Protein AF-A0A3D0Z0U1-F1 (afdb_monomer_lite)

Sequence (196 aa):
HVFATNGSVPDRIATLVGALRKDIEATVERGRALEAEDSAVAKLLGPDAGLTGHFFRALERRDRIRLDDMERFLPEDAVEARVREPGGDFKPITTGSVGQRSTAILSLLLSAGDEPLIIDQPEDDLDNRYIYDVVVNLLRQRKFSRQIIVALGVEERLGKISGAGSIDRPEIKDQVNVIMEGSAEAFRLRRERYGY

Structure (mmCIF, N/CA/C/O backbone):
data_AF-A0A3D0Z0U1-F1
#
_entry.id   AF-A0A3D0Z0U1-F1
#
loop_
_atom_site.group_PDB
_atom_site.id
_atom_site.type_symbol
_atom_site.label_atom_id
_atom_site.label_alt_id
_atom_site.label_comp_id
_atom_site.label_asym_id
_atom_site.label_entity_id
_atom_site.label_seq_id
_atom_site.pdbx_PDB_ins_code
_atom_site.Cartn_x
_atom_site.Cartn_y
_atom_site.Cartn_z
_atom_site.occupancy
_atom_site.B_iso_or_equiv
_atom_site.auth_seq_id
_atom_site.auth_comp_id
_atom_site.auth_asym_id
_atom_site.auth_atom_id
_atom_site.pdbx_PDB_model_num
ATOM 1 N N . HIS A 1 1 ? -6.979 7.015 -12.421 1.00 37.91 1 HIS A N 1
ATOM 2 C CA . HIS A 1 1 ? -6.168 7.073 -13.653 1.00 37.91 1 HIS A CA 1
ATOM 3 C C . HIS A 1 1 ? -5.339 8.349 -13.673 1.00 37.91 1 HIS A C 1
ATOM 5 O O . HIS A 1 1 ? -5.824 9.392 -14.088 1.00 37.91 1 HIS A O 1
ATOM 11 N N . VAL A 1 2 ? -4.116 8.285 -13.145 1.00 38.03 2 VAL A N 1
ATOM 12 C CA . VAL A 1 2 ? -3.151 9.389 -13.195 1.00 38.03 2 VAL A CA 1
ATOM 13 C C . VAL A 1 2 ? -2.273 9.129 -14.413 1.00 38.03 2 VAL A C 1
ATOM 15 O O . VAL A 1 2 ? -1.411 8.255 -14.382 1.00 38.03 2 VAL A O 1
ATOM 18 N N . PHE A 1 3 ? -2.546 9.819 -15.517 1.00 42.47 3 PHE A N 1
ATOM 19 C CA . PHE A 1 3 ? -1.660 9.794 -16.673 1.00 42.47 3 PHE A CA 1
ATOM 20 C C . PHE A 1 3 ? -0.382 10.544 -16.294 1.00 42.47 3 PHE A C 1
ATOM 22 O O . PHE A 1 3 ? -0.413 11.744 -16.025 1.00 42.47 3 PHE A O 1
ATOM 29 N N . ALA A 1 4 ? 0.738 9.825 -16.230 1.00 49.88 4 ALA A N 1
ATOM 30 C CA . ALA A 1 4 ? 2.048 10.454 -16.222 1.00 49.88 4 ALA A CA 1
ATOM 31 C C . ALA A 1 4 ? 2.189 11.295 -17.501 1.00 49.88 4 ALA A C 1
ATOM 33 O O . ALA A 1 4 ? 1.694 10.907 -18.559 1.00 49.88 4 ALA A O 1
ATOM 34 N N . THR A 1 5 ? 2.906 12.413 -17.427 1.00 51.41 5 THR A N 1
ATOM 35 C CA . THR A 1 5 ? 3.168 13.326 -18.556 1.00 51.41 5 THR A CA 1
ATOM 36 C C . THR A 1 5 ? 3.824 12.655 -19.774 1.00 51.41 5 THR A C 1
ATOM 38 O O . THR A 1 5 ? 3.852 13.243 -20.848 1.00 51.41 5 THR A O 1
ATOM 41 N N . ASN A 1 6 ? 4.290 11.408 -19.630 1.00 59.06 6 ASN A N 1
ATOM 42 C CA . ASN A 1 6 ? 5.002 10.621 -20.637 1.00 59.06 6 ASN A CA 1
ATOM 43 C C . ASN A 1 6 ? 4.184 9.412 -21.158 1.00 59.06 6 ASN A C 1
ATOM 45 O O . ASN A 1 6 ? 4.766 8.382 -21.492 1.00 59.06 6 ASN A O 1
ATOM 49 N N . GLY A 1 7 ? 2.848 9.488 -21.172 1.00 67.62 7 GLY A N 1
ATOM 50 C CA . GLY A 1 7 ? 1.966 8.403 -21.645 1.00 67.62 7 GLY A CA 1
ATOM 51 C C . GLY A 1 7 ? 1.717 7.297 -20.609 1.00 67.62 7 GLY A C 1
ATOM 52 O O . GLY A 1 7 ? 2.195 7.376 -19.472 1.00 67.62 7 GLY A O 1
ATOM 53 N N . SER A 1 8 ? 0.940 6.267 -20.965 1.00 78.94 8 SER A N 1
ATOM 54 C CA . SER A 1 8 ? 0.680 5.132 -20.065 1.00 78.94 8 SER A CA 1
ATOM 55 C C . SER A 1 8 ? 1.918 4.229 -19.917 1.00 78.94 8 SER A C 1
ATOM 57 O O . SER A 1 8 ? 2.844 4.288 -20.726 1.00 78.94 8 SER A O 1
ATOM 59 N N . VAL A 1 9 ? 1.982 3.405 -18.860 1.00 82.00 9 VAL A N 1
ATOM 60 C CA . VAL A 1 9 ? 3.077 2.422 -18.708 1.00 82.00 9 VAL A CA 1
ATOM 61 C C . VAL A 1 9 ? 3.143 1.479 -19.927 1.00 82.00 9 VAL A C 1
ATOM 63 O O . VAL A 1 9 ? 4.245 1.331 -20.460 1.00 82.00 9 VAL A O 1
ATOM 66 N N . PRO A 1 10 ? 2.021 0.916 -20.430 1.00 82.62 10 PRO A N 1
ATOM 67 C CA . PRO A 1 10 ? 2.020 0.136 -21.670 1.00 82.62 10 PRO A CA 1
ATOM 68 C C . PRO A 1 10 ? 2.606 0.881 -22.875 1.00 82.62 10 PRO A C 1
ATOM 70 O O . PRO A 1 10 ? 3.452 0.325 -23.572 1.00 82.62 10 PRO A O 1
ATOM 73 N N . ASP A 1 11 ? 2.242 2.151 -23.086 1.00 85.00 11 ASP A N 1
ATOM 74 C CA . ASP A 1 11 ? 2.750 2.936 -24.225 1.00 85.00 11 ASP A CA 1
ATOM 75 C C . ASP A 1 11 ? 4.271 3.112 -24.163 1.00 85.00 11 ASP A C 1
ATOM 77 O O . ASP A 1 11 ? 4.971 3.032 -25.177 1.00 85.00 11 ASP A O 1
ATOM 81 N N . ARG A 1 12 ? 4.807 3.326 -22.956 1.00 86.50 12 ARG A N 1
ATOM 82 C CA . ARG A 1 12 ? 6.254 3.456 -22.747 1.00 86.50 12 ARG A CA 1
ATOM 83 C C . ARG A 1 12 ? 6.986 2.144 -22.998 1.00 86.50 12 ARG A C 1
ATOM 85 O O . ARG A 1 12 ? 8.057 2.168 -23.598 1.00 86.50 12 ARG A O 1
ATOM 92 N N . ILE A 1 13 ? 6.414 1.016 -22.578 1.00 88.19 13 ILE A N 1
ATOM 93 C CA . ILE A 1 13 ? 6.980 -0.313 -22.843 1.00 88.19 13 ILE A CA 1
ATOM 94 C C . ILE A 1 13 ? 6.966 -0.591 -24.346 1.00 88.19 13 ILE A C 1
ATOM 96 O O . ILE A 1 13 ? 8.006 -0.940 -24.897 1.00 88.19 13 ILE A O 1
ATOM 100 N N . ALA A 1 14 ? 5.851 -0.334 -25.034 1.00 88.56 14 ALA A N 1
ATOM 101 C CA . ALA A 1 14 ? 5.759 -0.483 -26.485 1.00 88.56 14 ALA A CA 1
ATOM 102 C C . ALA A 1 14 ? 6.795 0.387 -27.221 1.00 88.56 14 ALA A C 1
ATOM 104 O O . ALA A 1 14 ? 7.478 -0.082 -28.133 1.00 88.56 14 ALA A O 1
ATOM 105 N N . THR A 1 15 ? 6.976 1.636 -26.780 1.00 91.69 15 THR A N 1
ATOM 106 C CA . THR A 1 15 ? 7.983 2.551 -27.339 1.00 91.69 15 THR A CA 1
ATOM 107 C C . THR A 1 15 ? 9.406 2.028 -27.123 1.00 91.69 15 THR A C 1
ATOM 109 O O . THR A 1 15 ? 10.211 2.027 -28.057 1.00 91.69 15 THR A O 1
ATOM 112 N N . LEU A 1 16 ? 9.717 1.541 -25.917 1.00 92.31 16 LEU A N 1
ATOM 113 C CA . LEU A 1 16 ? 11.024 0.971 -25.587 1.00 92.31 16 LEU A CA 1
ATOM 114 C C . LEU A 1 16 ? 11.319 -0.291 -26.402 1.00 92.31 16 LEU A C 1
ATOM 116 O O . LEU A 1 16 ? 12.415 -0.429 -26.943 1.00 92.31 16 LEU A O 1
ATOM 120 N N . VAL A 1 17 ? 10.344 -1.191 -26.528 1.00 93.19 17 VAL A N 1
ATOM 121 C CA . VAL A 1 17 ? 10.486 -2.420 -27.318 1.00 93.19 17 VAL A CA 1
ATOM 122 C C . VAL A 1 17 ? 10.670 -2.097 -28.801 1.00 93.19 17 VAL A C 1
ATOM 124 O O . VAL A 1 17 ? 11.536 -2.681 -29.452 1.00 93.19 17 VAL A O 1
ATOM 127 N N . GLY A 1 18 ? 9.946 -1.104 -29.326 1.00 93.50 18 GLY A N 1
ATOM 128 C CA . GLY A 1 18 ? 10.142 -0.608 -30.689 1.00 93.50 18 GLY A CA 1
ATOM 129 C C . GLY A 1 18 ? 11.539 -0.021 -30.926 1.00 93.50 18 GLY A C 1
ATOM 130 O O . GLY A 1 18 ? 12.140 -0.268 -31.971 1.00 93.50 18 GLY A O 1
ATOM 131 N N . ALA A 1 19 ? 12.089 0.720 -29.959 1.00 94.88 19 ALA A N 1
ATOM 132 C CA . ALA A 1 19 ? 13.463 1.219 -30.028 1.00 94.88 19 ALA A CA 1
ATOM 133 C C . ALA A 1 19 ? 14.491 0.075 -29.978 1.00 94.88 19 ALA A C 1
ATOM 135 O O . ALA A 1 19 ? 15.434 0.062 -30.766 1.00 94.88 19 ALA A O 1
ATOM 136 N N . LEU A 1 20 ? 14.275 -0.919 -29.111 1.00 94.56 20 LEU A N 1
ATOM 137 C CA . LEU A 1 20 ? 15.145 -2.089 -28.999 1.00 94.56 20 LEU A CA 1
ATOM 138 C C . LEU A 1 20 ? 15.151 -2.922 -30.288 1.00 94.56 20 LEU A C 1
ATOM 140 O O . LEU A 1 20 ? 16.209 -3.367 -30.726 1.00 94.56 20 LEU A O 1
ATOM 144 N N . ARG A 1 21 ? 13.989 -3.086 -30.931 1.00 94.56 21 ARG A N 1
ATOM 145 C CA . ARG A 1 21 ? 13.860 -3.753 -32.233 1.00 94.56 21 ARG A CA 1
ATOM 146 C C . ARG A 1 21 ? 14.698 -3.056 -33.309 1.00 94.56 21 ARG A C 1
ATOM 148 O O . ARG A 1 21 ? 15.478 -3.728 -33.979 1.00 94.56 21 ARG A O 1
ATOM 155 N N . LYS A 1 22 ? 14.603 -1.724 -33.411 1.00 95.12 22 LYS A N 1
ATOM 156 C CA . LYS A 1 22 ? 15.415 -0.926 -34.349 1.00 95.12 22 LYS A CA 1
ATOM 157 C C . LYS A 1 22 ? 16.910 -1.104 -34.112 1.00 95.12 22 LYS A C 1
ATOM 159 O O . LYS A 1 22 ? 17.666 -1.243 -35.067 1.00 95.12 22 LYS A O 1
ATOM 164 N N . ASP A 1 23 ? 17.332 -1.127 -32.852 1.00 95.38 23 ASP A N 1
ATOM 165 C CA . ASP A 1 23 ? 18.743 -1.288 -32.508 1.00 95.38 23 ASP A CA 1
ATOM 166 C C . ASP A 1 23 ? 19.265 -2.688 -32.846 1.00 95.38 23 ASP A C 1
ATOM 168 O O . ASP A 1 23 ? 20.379 -2.824 -33.351 1.00 95.38 23 ASP A O 1
ATOM 172 N N . ILE A 1 24 ? 18.462 -3.733 -32.639 1.00 93.69 24 ILE A N 1
ATOM 173 C CA . ILE A 1 24 ? 18.814 -5.101 -33.047 1.00 93.69 24 ILE A CA 1
ATOM 174 C C . ILE A 1 24 ? 18.946 -5.182 -34.569 1.00 93.69 24 ILE A C 1
ATOM 176 O O . ILE A 1 24 ? 19.937 -5.713 -35.067 1.00 93.69 24 ILE A O 1
ATOM 180 N N . GLU A 1 25 ? 17.980 -4.632 -35.307 1.00 93.00 25 GLU A N 1
ATOM 181 C CA . GLU A 1 25 ? 17.993 -4.611 -36.774 1.00 93.00 25 GLU A CA 1
ATOM 182 C C . GLU A 1 25 ? 19.221 -3.859 -37.308 1.00 93.00 25 GLU A C 1
ATOM 184 O O . GLU A 1 25 ? 19.994 -4.422 -38.082 1.00 93.00 25 GLU A O 1
ATOM 189 N N . ALA A 1 26 ? 19.488 -2.652 -36.803 1.00 93.81 26 ALA A N 1
ATOM 190 C CA . ALA A 1 26 ? 20.654 -1.860 -37.191 1.00 93.81 26 ALA A CA 1
ATOM 191 C C . ALA A 1 26 ? 21.993 -2.526 -36.814 1.00 93.81 26 ALA A C 1
ATOM 193 O O . ALA A 1 26 ? 22.971 -2.411 -37.555 1.00 93.81 26 ALA A O 1
ATOM 194 N N . THR A 1 27 ? 22.055 -3.244 -35.686 1.00 94.06 27 THR A N 1
ATOM 195 C CA . THR A 1 27 ? 23.246 -4.020 -35.288 1.00 94.06 27 THR A CA 1
ATOM 196 C C . THR A 1 27 ? 23.518 -5.149 -36.285 1.00 94.06 27 THR A C 1
ATOM 198 O O . THR A 1 27 ? 24.660 -5.346 -36.703 1.00 94.06 27 THR A O 1
ATOM 201 N N . VAL A 1 28 ? 22.470 -5.864 -36.710 1.00 90.06 28 VAL A N 1
ATOM 202 C CA . VAL A 1 28 ? 22.571 -6.945 -37.702 1.00 90.06 28 VAL A CA 1
ATOM 203 C C . VAL A 1 28 ? 22.995 -6.398 -39.064 1.00 90.06 28 VAL A C 1
ATOM 205 O O . VAL A 1 28 ? 23.908 -6.949 -39.674 1.00 90.06 28 VAL A O 1
ATOM 208 N N . GLU A 1 29 ? 22.389 -5.300 -39.518 1.00 91.25 29 GLU A N 1
ATOM 209 C CA . GLU A 1 29 ? 22.729 -4.662 -40.797 1.00 91.25 29 GLU A CA 1
ATOM 210 C C . GLU A 1 29 ? 24.181 -4.170 -40.844 1.00 91.25 29 GLU A C 1
ATOM 212 O O . GLU A 1 29 ? 24.853 -4.300 -41.867 1.00 91.25 29 GLU A O 1
ATOM 217 N N . ARG A 1 30 ? 24.690 -3.625 -39.733 1.00 91.38 30 ARG A N 1
ATOM 218 C CA . ARG A 1 30 ? 26.073 -3.131 -39.632 1.00 91.38 30 ARG A CA 1
ATOM 219 C C . ARG A 1 30 ? 27.103 -4.238 -39.393 1.00 91.38 30 ARG A C 1
ATOM 221 O O . ARG A 1 30 ? 28.291 -3.997 -39.602 1.00 91.38 30 ARG A O 1
ATOM 228 N N . GLY A 1 31 ? 26.681 -5.409 -38.913 1.00 89.81 31 GLY A N 1
ATOM 229 C CA . GLY A 1 31 ? 27.563 -6.530 -38.568 1.00 89.81 31 GLY A CA 1
ATOM 230 C C . GLY A 1 31 ? 28.481 -6.281 -37.361 1.00 89.81 31 GLY A C 1
ATOM 231 O O . GLY A 1 31 ? 29.470 -6.992 -37.197 1.00 89.81 31 GLY A O 1
ATOM 232 N N . ARG A 1 32 ? 28.191 -5.263 -36.539 1.00 90.50 32 ARG A N 1
ATOM 233 C CA . ARG A 1 32 ? 28.937 -4.903 -35.319 1.00 90.50 32 ARG A CA 1
ATOM 234 C C . ARG A 1 32 ? 28.042 -4.154 -34.333 1.00 90.50 32 ARG A C 1
ATOM 236 O O . ARG A 1 32 ? 27.075 -3.522 -34.759 1.00 90.50 32 ARG A O 1
ATOM 243 N N . ALA A 1 33 ? 28.409 -4.163 -33.052 1.00 91.50 33 ALA A N 1
ATOM 244 C CA . ALA A 1 33 ? 27.749 -3.387 -32.006 1.00 91.50 33 ALA A CA 1
ATOM 245 C C . ALA A 1 33 ? 27.555 -1.908 -32.386 1.00 91.50 33 ALA A C 1
ATOM 247 O O . ALA A 1 33 ? 28.421 -1.277 -33.002 1.00 91.50 33 ALA A O 1
ATOM 248 N N . LEU A 1 34 ? 26.403 -1.364 -31.986 1.00 92.44 34 LEU A N 1
ATOM 249 C CA . LEU A 1 34 ? 26.086 0.054 -32.118 1.00 92.44 34 LEU A CA 1
ATOM 250 C C . LEU A 1 34 ? 26.860 0.898 -31.105 1.00 92.44 34 LEU A C 1
ATOM 252 O O . LEU A 1 34 ? 27.095 0.479 -29.974 1.00 92.44 34 LEU A O 1
ATOM 256 N N . GLU A 1 35 ? 27.172 2.126 -31.505 1.00 91.00 35 GLU A N 1
ATOM 257 C CA . GLU A 1 35 ? 27.589 3.172 -30.577 1.00 91.00 35 GLU A CA 1
ATOM 258 C C . GLU A 1 35 ? 26.351 3.836 -29.955 1.00 91.00 35 GLU A C 1
ATOM 260 O O . GLU A 1 35 ? 25.264 3.849 -30.544 1.00 91.00 35 GLU A O 1
ATOM 265 N N . ALA A 1 36 ? 26.510 4.429 -28.770 1.00 89.38 36 ALA A N 1
ATOM 266 C CA . ALA A 1 36 ? 25.402 5.068 -28.054 1.00 89.38 36 ALA A CA 1
ATOM 267 C C . ALA A 1 36 ? 24.718 6.182 -28.873 1.00 89.38 36 ALA A C 1
ATOM 269 O O . ALA A 1 36 ? 23.512 6.379 -28.772 1.00 89.38 36 ALA A O 1
ATOM 270 N N . GLU A 1 37 ? 25.470 6.876 -29.726 1.00 90.25 37 GLU A N 1
ATOM 271 C CA . GLU A 1 37 ? 24.982 7.957 -30.597 1.00 90.25 37 GLU A CA 1
ATOM 272 C C . GLU A 1 37 ? 24.029 7.458 -31.695 1.00 90.25 37 GLU A C 1
ATOM 274 O O . GLU A 1 37 ? 23.149 8.187 -32.163 1.00 90.25 37 GLU A O 1
ATOM 279 N N . ASP A 1 38 ? 24.186 6.203 -32.107 1.00 91.62 38 ASP A N 1
ATOM 280 C CA . ASP A 1 38 ? 23.375 5.581 -33.149 1.00 91.62 38 ASP A CA 1
ATOM 281 C C . ASP A 1 38 ? 22.136 4.879 -32.586 1.00 91.62 38 ASP A C 1
ATOM 283 O O . ASP A 1 38 ? 21.140 4.738 -33.295 1.00 91.62 38 ASP A O 1
ATOM 287 N N . SER A 1 39 ? 22.169 4.498 -31.308 1.00 94.69 39 SER A N 1
ATOM 288 C CA . SER A 1 39 ? 21.121 3.722 -30.646 1.00 94.69 39 SER A CA 1
ATOM 289 C C . SER A 1 39 ? 19.826 4.514 -30.438 1.00 94.69 39 SER A C 1
ATOM 291 O O . SER A 1 39 ? 19.788 5.572 -29.803 1.00 94.69 39 SER A O 1
ATOM 293 N N . ALA A 1 40 ? 18.723 3.961 -30.939 1.00 95.31 40 ALA A N 1
ATOM 294 C CA . ALA A 1 40 ? 17.372 4.418 -30.662 1.00 95.31 40 ALA A CA 1
ATOM 295 C C . ALA A 1 40 ? 17.022 4.269 -29.174 1.00 95.31 40 ALA A C 1
ATOM 297 O O . ALA A 1 40 ? 16.355 5.147 -28.626 1.00 95.31 40 ALA A O 1
ATOM 298 N N . VAL A 1 41 ? 17.491 3.208 -28.502 1.00 94.38 41 VAL A N 1
ATOM 299 C CA . VAL A 1 41 ? 17.284 3.019 -27.055 1.00 94.38 41 VAL A CA 1
ATOM 300 C C . VAL A 1 41 ? 18.021 4.089 -26.247 1.00 94.38 41 VAL A C 1
ATOM 302 O O . VAL A 1 41 ? 17.428 4.683 -25.348 1.00 94.38 41 VAL A O 1
ATOM 305 N N . ALA A 1 42 ? 19.275 4.398 -26.585 1.00 93.62 42 ALA A N 1
ATOM 306 C CA . ALA A 1 42 ? 20.045 5.446 -25.913 1.00 93.62 42 ALA A CA 1
ATOM 307 C C . ALA A 1 42 ? 19.413 6.836 -26.102 1.00 93.62 42 ALA A C 1
ATOM 309 O O . ALA A 1 42 ? 19.301 7.600 -25.145 1.00 93.62 42 ALA A O 1
ATOM 310 N N . LYS A 1 43 ? 18.917 7.143 -27.308 1.00 94.00 43 LYS A N 1
ATOM 311 C CA . LYS A 1 43 ? 18.173 8.387 -27.582 1.00 94.00 43 LYS A CA 1
ATOM 312 C C . LYS A 1 43 ? 16.869 8.477 -26.795 1.00 94.00 43 LYS A C 1
ATOM 314 O O . LYS A 1 43 ? 16.503 9.564 -26.360 1.00 94.00 43 LYS A O 1
ATOM 319 N N . LEU A 1 44 ? 16.172 7.353 -26.625 1.00 93.00 44 LEU A N 1
ATOM 320 C CA . LEU A 1 44 ? 14.909 7.293 -25.893 1.00 93.00 44 LEU A CA 1
ATOM 321 C C . LEU A 1 44 ? 15.101 7.473 -24.381 1.00 93.00 44 LEU A C 1
ATOM 323 O O . LEU A 1 44 ? 14.323 8.187 -23.754 1.00 93.00 44 LEU A O 1
ATOM 327 N N . LEU A 1 45 ? 16.100 6.809 -23.793 1.00 90.12 45 LEU A N 1
ATOM 328 C CA . LEU A 1 45 ? 16.329 6.816 -22.343 1.00 90.12 45 LEU A CA 1
ATOM 329 C C . LEU A 1 45 ? 17.172 8.010 -21.866 1.00 90.12 45 LEU A C 1
ATOM 331 O O . LEU A 1 45 ? 17.129 8.354 -20.687 1.00 90.12 45 LEU A O 1
ATOM 335 N N . GLY A 1 46 ? 17.909 8.652 -22.773 1.00 89.62 46 GLY A N 1
ATOM 336 C CA . GLY A 1 46 ? 18.787 9.774 -22.463 1.00 89.62 46 GLY A CA 1
ATOM 337 C C . GLY A 1 46 ? 20.159 9.352 -21.913 1.00 89.62 46 GLY A C 1
ATOM 338 O O . GLY A 1 46 ? 20.430 8.166 -21.709 1.00 89.62 46 GLY A O 1
ATOM 339 N N . PRO A 1 47 ? 21.057 10.326 -21.678 1.00 81.00 47 PRO A N 1
ATOM 340 C CA . PRO A 1 47 ? 22.454 10.067 -21.316 1.00 81.00 47 PRO A CA 1
ATOM 341 C C . PRO A 1 47 ? 22.626 9.406 -19.938 1.00 81.00 47 PRO A C 1
ATOM 343 O O . PRO A 1 47 ? 23.575 8.652 -19.738 1.00 81.00 47 PRO A O 1
ATOM 346 N N . ASP A 1 48 ? 21.685 9.618 -19.016 1.00 84.75 48 ASP A N 1
ATOM 347 C CA . ASP A 1 48 ? 21.748 9.098 -17.641 1.00 84.75 48 ASP A CA 1
ATOM 348 C C . ASP A 1 48 ? 21.195 7.669 -17.499 1.00 84.75 48 ASP A C 1
ATOM 350 O O . ASP A 1 48 ? 21.095 7.132 -16.397 1.00 84.75 48 ASP A O 1
ATOM 354 N N . ALA A 1 49 ? 20.852 7.016 -18.613 1.00 83.88 49 ALA A N 1
ATOM 355 C CA . ALA A 1 49 ? 20.258 5.681 -18.630 1.00 83.88 49 ALA A CA 1
ATOM 356 C C . ALA A 1 49 ? 21.187 4.561 -18.121 1.00 83.88 49 ALA A C 1
ATOM 358 O O . ALA A 1 49 ? 20.749 3.422 -17.959 1.00 83.88 49 ALA A O 1
ATOM 359 N N . GLY A 1 50 ? 22.478 4.849 -17.919 1.00 88.56 50 GLY A N 1
ATOM 360 C CA . GLY A 1 50 ? 23.455 3.870 -17.439 1.00 88.56 50 GLY A CA 1
ATOM 361 C C . GLY A 1 50 ? 23.732 2.729 -18.425 1.00 88.56 50 GLY A C 1
ATOM 362 O O . GLY A 1 50 ? 24.221 1.672 -18.024 1.00 88.56 50 GLY A O 1
ATOM 363 N N . LEU A 1 51 ? 23.418 2.913 -19.714 1.00 91.06 51 LEU A N 1
ATOM 364 C CA . LEU A 1 51 ? 23.720 1.927 -20.750 1.00 91.06 51 LEU A CA 1
ATOM 365 C C . LEU A 1 51 ? 25.237 1.792 -20.905 1.00 91.06 51 LEU A C 1
ATOM 367 O O . LEU A 1 51 ? 25.953 2.766 -21.120 1.00 91.06 51 LEU A O 1
ATOM 371 N N . THR A 1 52 ? 25.730 0.560 -20.811 1.00 91.94 52 THR A N 1
ATOM 372 C CA . THR A 1 52 ? 27.160 0.257 -20.940 1.00 91.94 52 THR A CA 1
ATOM 373 C C . THR A 1 52 ? 27.459 -0.394 -22.285 1.00 91.94 52 THR A C 1
ATOM 375 O O . THR A 1 52 ? 26.570 -0.925 -22.948 1.00 91.94 52 THR A O 1
ATOM 378 N N . GLY A 1 53 ? 28.740 -0.487 -22.654 1.00 89.94 53 GLY A N 1
ATOM 379 C CA . GLY A 1 53 ? 29.166 -1.260 -23.828 1.00 89.94 53 GLY A CA 1
ATOM 380 C C . GLY A 1 53 ? 28.684 -2.721 -23.831 1.00 89.94 53 GLY A C 1
ATOM 381 O O . GLY A 1 53 ? 28.579 -3.336 -24.889 1.00 89.94 53 GLY A O 1
ATOM 382 N N . HIS A 1 54 ? 28.361 -3.296 -22.664 1.00 91.44 54 HIS A N 1
ATOM 383 C CA . HIS A 1 54 ? 27.788 -4.642 -22.583 1.00 91.44 54 HIS A CA 1
ATOM 384 C C . HIS A 1 54 ? 26.373 -4.719 -23.150 1.00 91.44 54 HIS A C 1
ATOM 386 O O . HIS A 1 54 ? 26.038 -5.742 -23.741 1.00 91.44 54 HIS A O 1
ATOM 392 N N . PHE A 1 55 ? 25.576 -3.658 -23.006 1.00 93.19 55 PHE A N 1
ATOM 393 C CA . PHE A 1 55 ? 24.249 -3.578 -23.609 1.00 93.19 55 PHE A CA 1
ATOM 394 C C . PHE A 1 55 ? 24.358 -3.648 -25.135 1.00 93.19 55 PHE A C 1
ATOM 396 O O . PHE A 1 55 ? 23.779 -4.541 -25.744 1.00 93.19 55 PHE A O 1
ATOM 403 N N . PHE A 1 56 ? 25.190 -2.796 -25.744 1.00 92.94 56 PHE A N 1
ATOM 404 C CA . PHE A 1 56 ? 25.342 -2.755 -27.202 1.00 92.94 56 PHE A CA 1
ATOM 405 C C . PHE A 1 56 ? 25.913 -4.054 -27.782 1.00 92.94 56 PHE A C 1
ATOM 407 O O . PHE A 1 56 ? 25.435 -4.535 -28.804 1.00 92.94 56 PHE A O 1
ATOM 414 N N . ARG A 1 57 ? 26.868 -4.692 -27.090 1.00 92.00 57 ARG A N 1
ATOM 415 C CA . ARG A 1 57 ? 27.364 -6.028 -27.471 1.00 92.00 57 ARG A CA 1
ATOM 416 C C . ARG A 1 57 ? 26.315 -7.128 -27.315 1.00 92.00 57 ARG A C 1
ATOM 418 O O . ARG A 1 57 ? 26.373 -8.131 -28.018 1.00 92.00 57 ARG A O 1
ATOM 425 N N . ALA A 1 58 ? 25.373 -6.989 -26.384 1.00 91.00 58 ALA A N 1
ATOM 426 C CA . ALA A 1 58 ? 24.311 -7.976 -26.211 1.00 91.00 58 ALA A CA 1
ATOM 427 C C . ALA A 1 58 ? 23.323 -7.972 -27.388 1.00 91.00 58 ALA A C 1
ATOM 429 O O . ALA A 1 58 ? 22.769 -9.027 -27.692 1.00 91.00 58 ALA A O 1
ATOM 430 N N . LEU A 1 59 ? 23.161 -6.838 -28.083 1.00 91.75 59 LEU A N 1
ATOM 431 C CA . LEU A 1 59 ? 22.300 -6.713 -29.267 1.00 91.75 59 LEU A CA 1
ATOM 432 C C . LEU A 1 59 ? 22.744 -7.607 -30.431 1.00 91.75 59 LEU A C 1
ATOM 434 O O . LEU A 1 59 ? 21.904 -8.075 -31.195 1.00 91.75 59 LEU A O 1
ATOM 438 N N . GLU A 1 60 ? 24.042 -7.915 -30.527 1.00 89.25 60 GLU A N 1
ATOM 439 C CA . GLU A 1 60 ? 24.582 -8.849 -31.527 1.00 89.25 60 GLU A CA 1
ATOM 440 C C . GLU A 1 60 ? 24.019 -10.273 -31.355 1.00 89.25 60 GLU A C 1
ATOM 442 O O . GLU A 1 60 ? 23.963 -11.051 -32.305 1.00 89.25 60 GLU A O 1
ATOM 447 N N . ARG A 1 61 ? 23.563 -10.623 -30.144 1.00 88.62 61 ARG A N 1
ATOM 448 C CA . ARG A 1 61 ? 23.005 -11.938 -29.796 1.00 88.62 61 ARG A CA 1
ATOM 449 C C . ARG A 1 61 ? 21.479 -11.901 -29.790 1.00 88.62 61 ARG A C 1
ATOM 451 O O . ARG A 1 61 ? 20.842 -12.163 -28.767 1.00 88.62 61 ARG A O 1
ATOM 458 N N . ARG A 1 62 ? 20.894 -11.551 -30.940 1.00 81.56 62 ARG A N 1
ATOM 459 C CA . ARG A 1 62 ?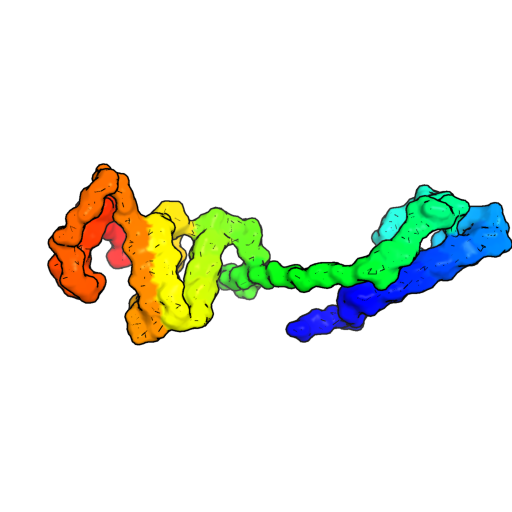 19.438 -11.440 -31.166 1.00 81.56 62 ARG A CA 1
ATOM 460 C C . ARG A 1 62 ? 18.646 -12.627 -30.618 1.00 81.56 62 ARG A C 1
ATOM 462 O O . ARG A 1 62 ? 17.569 -12.440 -30.069 1.00 81.56 62 ARG A O 1
ATOM 469 N N . ASP A 1 63 ? 19.153 -13.840 -30.801 1.00 83.94 63 ASP A N 1
ATOM 470 C CA . ASP A 1 63 ? 18.524 -15.097 -30.382 1.00 83.94 63 ASP A CA 1
ATOM 471 C C . ASP A 1 63 ? 18.258 -15.160 -28.870 1.00 83.94 63 ASP A C 1
ATOM 473 O O . ASP A 1 63 ? 17.329 -15.830 -28.419 1.00 83.94 63 ASP A O 1
ATOM 477 N N . ARG A 1 64 ? 19.038 -14.416 -28.083 1.00 86.00 64 ARG A N 1
ATOM 478 C CA . ARG A 1 64 ? 18.885 -14.320 -26.629 1.00 86.00 64 ARG A CA 1
ATOM 479 C C . ARG A 1 64 ? 17.899 -13.236 -26.200 1.00 86.00 64 ARG A C 1
ATOM 481 O O . ARG A 1 64 ? 17.557 -13.182 -25.020 1.00 86.00 64 ARG A O 1
ATOM 488 N N . ILE A 1 65 ? 17.453 -12.381 -27.121 1.00 88.25 65 ILE A N 1
ATOM 489 C CA . ILE A 1 65 ? 16.542 -11.275 -26.836 1.00 88.25 65 ILE A CA 1
ATOM 490 C C . ILE A 1 65 ? 15.120 -11.702 -27.188 1.00 88.25 65 ILE A C 1
ATOM 492 O O . ILE A 1 65 ? 14.744 -11.853 -28.349 1.00 88.25 65 ILE A O 1
ATOM 496 N N . ARG A 1 66 ? 14.305 -11.885 -26.153 1.00 89.88 66 ARG A N 1
ATOM 497 C CA . ARG A 1 66 ? 12.917 -12.336 -26.263 1.00 89.88 66 ARG A CA 1
ATOM 498 C C . ARG A 1 66 ? 11.975 -11.150 -26.480 1.00 89.88 66 ARG A C 1
ATOM 500 O O . ARG A 1 66 ? 11.194 -10.813 -25.597 1.00 89.88 66 ARG A O 1
ATOM 507 N N . LEU A 1 67 ? 12.061 -10.510 -27.649 1.00 87.44 67 LEU A N 1
ATOM 508 C CA . LEU A 1 67 ? 11.212 -9.356 -27.987 1.00 87.44 67 LEU A CA 1
ATOM 509 C C . LEU A 1 67 ? 9.720 -9.686 -27.880 1.00 87.44 67 LEU A C 1
ATOM 511 O O . LEU A 1 67 ? 8.974 -8.908 -27.300 1.00 87.44 67 LEU A O 1
ATOM 515 N N . ASP A 1 68 ? 9.308 -10.861 -28.355 1.00 88.06 68 ASP A N 1
ATOM 516 C CA . ASP A 1 68 ? 7.902 -11.281 -28.326 1.00 88.06 68 ASP A CA 1
ATOM 517 C C . ASP A 1 68 ? 7.337 -11.346 -26.897 1.00 88.06 68 ASP A C 1
ATOM 519 O O . ASP A 1 68 ? 6.171 -11.022 -26.674 1.00 88.06 68 ASP A O 1
ATOM 523 N N . ASP A 1 69 ? 8.159 -11.736 -25.915 1.00 89.75 69 ASP A N 1
ATOM 524 C CA . ASP A 1 69 ? 7.753 -11.767 -24.506 1.00 89.75 69 ASP A CA 1
ATOM 525 C C . ASP A 1 69 ? 7.588 -10.336 -23.967 1.00 89.75 69 ASP A C 1
ATOM 527 O O . ASP A 1 69 ? 6.659 -10.059 -23.213 1.00 89.75 69 ASP A O 1
ATOM 531 N N . MET A 1 70 ? 8.458 -9.413 -24.391 1.00 87.69 70 MET A N 1
ATOM 532 C CA . MET A 1 70 ? 8.401 -8.002 -24.000 1.00 87.69 70 MET A CA 1
ATOM 533 C C . MET A 1 70 ? 7.210 -7.271 -24.638 1.00 87.69 70 MET A C 1
ATOM 535 O O . MET A 1 70 ? 6.603 -6.429 -23.986 1.00 87.69 70 MET A O 1
ATOM 539 N N . GLU A 1 71 ? 6.840 -7.597 -25.881 1.00 85.62 71 GLU A N 1
ATOM 540 C CA . GLU A 1 71 ? 5.659 -7.030 -26.560 1.00 85.62 71 GLU A CA 1
ATOM 541 C C . GLU A 1 71 ? 4.342 -7.497 -25.938 1.00 85.62 71 GLU A C 1
ATOM 543 O O . GLU A 1 71 ? 3.346 -6.777 -25.962 1.00 85.62 71 GLU A O 1
ATOM 548 N N . ARG A 1 72 ? 4.335 -8.706 -25.373 1.00 86.06 72 ARG A N 1
ATOM 549 C CA . ARG A 1 72 ? 3.177 -9.278 -24.676 1.00 86.06 72 ARG A CA 1
ATOM 550 C C . ARG A 1 72 ? 3.131 -8.908 -23.198 1.00 86.06 72 ARG A C 1
ATOM 552 O O . ARG A 1 72 ? 2.157 -9.243 -22.526 1.00 86.06 72 ARG A O 1
ATOM 559 N N . PHE A 1 73 ? 4.170 -8.255 -22.682 1.00 85.38 73 PHE A N 1
ATOM 560 C CA . PHE A 1 73 ? 4.236 -7.884 -21.282 1.00 85.38 73 PHE A CA 1
ATOM 561 C C . PHE A 1 73 ? 3.269 -6.733 -20.994 1.00 85.38 73 PHE A C 1
ATOM 563 O O . PHE A 1 73 ? 3.485 -5.589 -21.396 1.00 85.38 73 PHE A O 1
ATOM 570 N N . LEU A 1 74 ? 2.210 -7.049 -20.255 1.00 80.94 74 LEU A N 1
ATOM 571 C CA . LEU A 1 74 ? 1.288 -6.075 -19.693 1.00 80.94 74 LEU A CA 1
ATOM 572 C C . LEU A 1 74 ? 1.531 -6.030 -18.178 1.00 80.94 74 LEU A C 1
ATOM 574 O O . LEU A 1 74 ? 1.246 -7.021 -17.505 1.00 80.94 74 LEU A O 1
ATOM 578 N N . PRO A 1 75 ? 2.096 -4.941 -17.632 1.00 80.06 75 PRO A N 1
ATOM 579 C CA . PRO A 1 75 ? 2.306 -4.845 -16.197 1.00 80.06 75 PRO A CA 1
ATOM 580 C C . PRO A 1 75 ? 0.962 -4.789 -15.472 1.00 80.06 75 PRO A C 1
ATOM 582 O O . PRO A 1 75 ? 0.020 -4.152 -15.946 1.00 80.06 75 PRO A O 1
ATOM 585 N N . GLU A 1 76 ? 0.897 -5.433 -14.312 1.00 77.44 76 GLU A N 1
ATOM 586 C CA . GLU A 1 76 ? -0.257 -5.325 -13.426 1.00 77.44 76 GLU A CA 1
ATOM 587 C C . GLU A 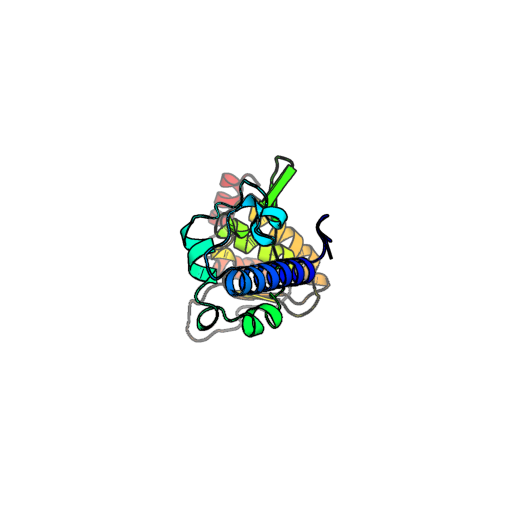1 76 ? -0.356 -3.914 -12.836 1.00 77.44 76 GLU A C 1
ATOM 589 O O . GLU A 1 76 ? 0.651 -3.224 -12.631 1.00 77.44 76 GLU A O 1
ATOM 594 N N . ASP A 1 77 ? -1.584 -3.488 -12.544 1.00 77.00 77 ASP A N 1
ATOM 595 C CA . ASP A 1 77 ? -1.813 -2.249 -11.817 1.00 77.00 77 ASP A CA 1
ATOM 596 C C . ASP A 1 77 ? -1.203 -2.349 -10.414 1.00 77.00 77 ASP A C 1
ATOM 598 O O . ASP A 1 77 ? -1.500 -3.260 -9.640 1.00 77.00 77 ASP A O 1
ATOM 602 N N . ALA A 1 78 ? -0.374 -1.370 -10.059 1.00 76.75 78 ALA A N 1
ATOM 603 C CA . ALA A 1 78 ? 0.165 -1.240 -8.714 1.00 76.75 78 ALA A CA 1
ATOM 604 C C . ALA A 1 78 ? -0.663 -0.222 -7.921 1.00 76.75 78 ALA A C 1
ATOM 606 O O . ALA A 1 78 ? -0.729 0.958 -8.275 1.00 76.75 78 ALA A O 1
ATOM 607 N N . VAL A 1 79 ? -1.275 -0.665 -6.821 1.00 75.50 79 VAL A N 1
ATOM 608 C CA . VAL A 1 79 ? -1.955 0.230 -5.877 1.00 75.50 79 VAL A CA 1
ATOM 609 C C . VAL A 1 79 ? -0.954 0.694 -4.825 1.00 75.50 79 VAL A C 1
ATOM 611 O O . VAL A 1 79 ? -0.458 -0.101 -4.030 1.00 75.50 79 VAL A O 1
ATOM 614 N N . GLU A 1 80 ? -0.682 1.997 -4.790 1.00 80.12 80 GLU A N 1
ATOM 615 C CA . GLU A 1 80 ? 0.143 2.611 -3.751 1.00 80.12 80 GLU A CA 1
ATOM 616 C C . GLU A 1 80 ? -0.737 3.411 -2.783 1.00 80.12 80 GLU A C 1
ATOM 618 O O . GLU A 1 80 ? -1.278 4.464 -3.126 1.00 80.12 80 GLU A O 1
ATOM 623 N N . ALA A 1 81 ? -0.871 2.922 -1.550 1.00 78.56 81 ALA A N 1
ATOM 624 C CA . ALA A 1 81 ? -1.543 3.653 -0.483 1.00 78.56 81 ALA A CA 1
ATOM 625 C C . ALA A 1 81 ? -0.555 4.580 0.240 1.00 78.56 81 ALA A C 1
ATOM 627 O O . ALA A 1 81 ? 0.538 4.163 0.636 1.00 78.56 81 ALA A O 1
ATOM 628 N N . ARG A 1 82 ? -0.958 5.838 0.449 1.00 81.50 82 ARG A N 1
ATOM 629 C CA . ARG A 1 82 ? -0.162 6.851 1.152 1.00 81.50 82 ARG A CA 1
ATOM 630 C C . ARG A 1 82 ? -0.940 7.458 2.311 1.00 81.50 82 ARG A C 1
ATOM 632 O O . ARG A 1 82 ? -2.141 7.689 2.201 1.00 81.50 82 ARG A O 1
ATOM 639 N N . VAL A 1 83 ? -0.238 7.749 3.400 1.00 76.44 83 VAL A N 1
ATOM 640 C CA . VAL A 1 83 ? -0.788 8.397 4.596 1.00 76.44 83 VAL A CA 1
ATOM 641 C C . VAL A 1 83 ? -0.234 9.814 4.685 1.00 76.44 83 VAL A C 1
ATOM 643 O O . VAL A 1 83 ? 0.947 10.038 4.415 1.00 76.44 83 VAL A O 1
ATOM 646 N N . ARG A 1 84 ? -1.095 10.773 5.039 1.00 77.50 84 ARG A N 1
ATOM 647 C CA . ARG A 1 84 ? -0.707 12.170 5.244 1.00 77.50 84 ARG A CA 1
ATOM 648 C C . ARG A 1 84 ? -0.105 12.341 6.636 1.00 77.50 84 ARG A C 1
ATOM 650 O O . ARG A 1 84 ? -0.778 12.083 7.631 1.00 77.50 84 ARG A O 1
ATOM 657 N N . GLU A 1 85 ? 1.141 12.786 6.704 1.00 74.69 85 GLU A N 1
ATOM 658 C CA . GLU A 1 85 ? 1.805 13.129 7.960 1.00 74.69 85 GLU A CA 1
ATOM 659 C C . GLU A 1 85 ? 1.360 14.513 8.473 1.00 74.69 85 GLU A C 1
ATOM 661 O O . GLU A 1 85 ? 0.865 15.335 7.695 1.00 74.69 85 GLU A O 1
ATOM 666 N N . PRO A 1 86 ? 1.569 14.827 9.769 1.00 68.12 86 PRO A N 1
ATOM 667 C CA . PRO A 1 86 ? 1.247 16.142 10.335 1.00 68.12 86 PRO A CA 1
ATOM 668 C C . PRO A 1 86 ? 1.926 17.318 9.615 1.00 68.12 86 PRO A C 1
ATOM 670 O O . PRO A 1 86 ? 1.369 18.411 9.576 1.00 68.12 86 PRO A O 1
ATOM 673 N N . GLY A 1 87 ? 3.098 17.088 9.009 1.00 75.81 87 GLY A N 1
ATOM 674 C CA . GLY A 1 87 ? 3.807 18.069 8.176 1.00 75.81 87 GLY A CA 1
ATOM 675 C C . GLY A 1 87 ? 3.146 18.347 6.820 1.00 75.81 87 GLY A C 1
ATOM 676 O O . GLY A 1 87 ? 3.576 19.243 6.104 1.00 75.81 87 GLY A O 1
ATOM 677 N N . GLY A 1 88 ? 2.090 17.609 6.467 1.00 79.31 88 GLY A N 1
ATOM 678 C CA . GLY A 1 88 ? 1.341 17.759 5.222 1.00 79.31 88 GLY A CA 1
ATOM 679 C C . GLY A 1 88 ? 1.807 16.844 4.091 1.00 79.31 88 GLY A C 1
ATOM 680 O O . GLY A 1 88 ? 1.028 16.629 3.161 1.00 79.31 88 GLY A O 1
ATOM 681 N N . ASP A 1 89 ? 3.006 16.274 4.202 1.00 84.19 89 ASP A N 1
ATOM 682 C CA . ASP A 1 89 ? 3.570 15.342 3.229 1.00 84.19 89 ASP A CA 1
ATOM 683 C C . ASP A 1 89 ? 2.859 13.985 3.244 1.00 84.19 89 ASP A C 1
ATOM 685 O O . ASP A 1 89 ? 2.371 13.514 4.273 1.00 84.19 89 ASP A O 1
ATOM 689 N N . PHE A 1 90 ? 2.819 13.336 2.083 1.00 82.50 90 PHE A N 1
ATOM 690 C CA . PHE A 1 90 ? 2.302 11.979 1.935 1.00 82.50 90 PHE A CA 1
ATOM 691 C C . PHE A 1 90 ? 3.457 10.987 1.881 1.00 82.50 90 PHE A C 1
ATOM 693 O O . PHE A 1 90 ? 4.337 11.112 1.029 1.00 82.50 90 PHE A O 1
ATOM 700 N N . LYS A 1 91 ? 3.412 9.956 2.728 1.00 80.88 91 LYS A N 1
ATOM 701 C CA . LYS A 1 91 ? 4.369 8.844 2.683 1.00 80.88 91 LYS A CA 1
ATOM 702 C C . LYS A 1 91 ? 3.684 7.518 2.377 1.00 80.88 91 LYS A C 1
ATOM 704 O O . LYS A 1 91 ? 2.531 7.334 2.780 1.00 80.88 91 LYS A O 1
ATOM 709 N N . PRO A 1 92 ? 4.366 6.583 1.690 1.00 82.25 92 PRO A N 1
ATOM 710 C CA . PRO A 1 92 ? 3.846 5.239 1.484 1.00 82.25 92 PRO A CA 1
ATOM 711 C C . PRO A 1 92 ? 3.511 4.578 2.817 1.00 82.25 92 PRO A C 1
ATOM 713 O O . PRO A 1 92 ? 4.331 4.594 3.739 1.00 82.25 92 PRO A O 1
ATOM 716 N N . ILE A 1 93 ? 2.345 3.935 2.900 1.00 79.62 93 ILE A N 1
ATOM 717 C CA . ILE A 1 93 ? 1.930 3.192 4.097 1.00 79.62 93 ILE A CA 1
ATOM 718 C C . ILE A 1 93 ? 2.996 2.161 4.499 1.00 79.62 93 ILE A C 1
ATOM 720 O O . ILE A 1 93 ? 3.264 1.976 5.677 1.00 79.62 93 ILE A O 1
ATOM 724 N N . THR A 1 94 ? 3.688 1.557 3.528 1.00 75.25 94 THR A N 1
ATOM 725 C CA . THR A 1 94 ? 4.731 0.541 3.741 1.00 75.25 94 THR A CA 1
ATOM 726 C C . THR A 1 94 ? 5.900 1.021 4.600 1.00 75.25 94 THR A C 1
ATOM 728 O O . THR A 1 94 ? 6.509 0.192 5.277 1.00 75.25 94 THR A O 1
ATOM 731 N N . THR A 1 95 ? 6.173 2.331 4.613 1.00 76.81 95 THR A N 1
ATOM 732 C CA . THR A 1 95 ? 7.244 2.960 5.405 1.00 76.81 95 THR A CA 1
ATOM 733 C C . THR A 1 95 ? 6.850 3.287 6.848 1.00 76.81 95 THR A C 1
ATOM 735 O O . THR A 1 95 ? 7.722 3.616 7.650 1.00 76.81 95 THR A O 1
ATOM 738 N N . GLY A 1 96 ? 5.561 3.185 7.194 1.00 70.50 96 GLY A N 1
ATOM 739 C CA . GLY A 1 96 ? 5.074 3.378 8.560 1.00 70.50 96 GLY A CA 1
ATOM 740 C C . GLY A 1 96 ? 5.390 2.193 9.478 1.00 70.50 96 GLY A C 1
ATOM 741 O O . GLY A 1 96 ? 5.675 1.084 9.015 1.00 70.50 96 GLY A O 1
ATOM 742 N N . SER A 1 97 ? 5.305 2.413 10.795 1.00 72.62 97 SER A N 1
ATOM 743 C CA . SER A 1 97 ? 5.405 1.324 11.778 1.00 72.62 97 SER A CA 1
ATOM 744 C C . SER A 1 97 ? 4.286 0.295 11.584 1.00 72.62 97 SER A C 1
ATOM 746 O O . SER A 1 97 ? 3.247 0.606 11.000 1.00 72.62 97 SER A O 1
ATOM 748 N N . VAL A 1 98 ? 4.467 -0.929 12.096 1.00 71.25 98 VAL A N 1
ATOM 749 C CA . VAL A 1 98 ? 3.454 -2.001 11.996 1.00 71.25 98 VAL A CA 1
ATOM 750 C C . VAL A 1 98 ? 2.069 -1.496 12.429 1.00 71.25 98 VAL A C 1
ATOM 752 O O . VAL A 1 98 ? 1.146 -1.549 11.622 1.00 71.25 98 VAL A O 1
ATOM 755 N N . GLY A 1 99 ? 1.961 -0.860 13.601 1.00 69.19 99 GLY A N 1
ATOM 756 C CA . GLY A 1 99 ? 0.692 -0.301 14.085 1.00 69.19 99 GLY A CA 1
ATOM 757 C C . GLY A 1 99 ? 0.115 0.818 13.205 1.00 69.19 99 GLY A C 1
ATOM 758 O O . GLY A 1 99 ? -1.092 0.858 12.960 1.00 69.19 99 GLY A O 1
ATOM 759 N N . GLN A 1 100 ? 0.949 1.708 12.645 1.00 71.88 100 GLN A N 1
ATOM 760 C CA . GLN A 1 100 ? 0.477 2.738 11.703 1.00 71.88 100 GLN A CA 1
ATOM 761 C C . GLN A 1 100 ? -0.122 2.120 10.434 1.00 71.88 100 GLN A C 1
ATOM 763 O O . GLN A 1 100 ? -1.130 2.614 9.925 1.00 71.88 100 GLN A O 1
ATOM 768 N N . ARG A 1 101 ? 0.473 1.028 9.938 1.00 76.50 101 ARG A N 1
ATOM 769 C CA . ARG A 1 101 ? -0.036 0.292 8.774 1.00 76.50 101 ARG A CA 1
ATOM 770 C C . ARG A 1 101 ? -1.362 -0.383 9.083 1.00 76.50 101 ARG A C 1
ATOM 772 O O . ARG A 1 101 ? -2.323 -0.146 8.352 1.00 76.50 101 ARG A O 1
ATOM 779 N N . SER A 1 102 ? -1.430 -1.139 10.180 1.00 72.75 102 SER A N 1
ATOM 780 C CA . SER A 1 102 ? -2.656 -1.815 10.623 1.00 72.75 102 SER A CA 1
ATOM 781 C C . SER A 1 102 ? -3.801 -0.812 10.791 1.00 72.75 102 SER A C 1
ATOM 783 O O . SER A 1 102 ? -4.906 -1.029 10.302 1.00 72.75 102 SER A O 1
ATOM 785 N N . THR A 1 103 ? -3.516 0.364 11.351 1.00 74.56 103 THR A N 1
ATOM 786 C CA . THR A 1 103 ? -4.522 1.417 11.559 1.00 74.56 103 THR A CA 1
ATOM 787 C C . THR A 1 103 ? -5.011 2.058 10.282 1.00 74.56 103 THR A C 1
ATOM 789 O O . THR A 1 103 ? -6.206 2.304 10.140 1.00 74.56 103 THR A O 1
ATOM 792 N N . ALA A 1 104 ? -4.109 2.385 9.359 1.00 76.50 104 ALA A N 1
ATOM 793 C CA . ALA A 1 104 ? -4.507 2.994 8.100 1.00 76.50 104 ALA A CA 1
ATOM 794 C C . ALA A 1 104 ? -5.345 2.012 7.264 1.00 76.50 104 ALA A C 1
ATOM 796 O O . ALA A 1 104 ? -6.352 2.421 6.685 1.00 76.50 104 ALA A O 1
ATOM 797 N N . ILE A 1 105 ? -5.005 0.717 7.285 1.00 80.06 105 ILE A N 1
ATOM 798 C CA . ILE A 1 105 ? -5.817 -0.343 6.671 1.00 80.06 105 ILE A CA 1
ATOM 799 C C . ILE A 1 105 ? -7.173 -0.451 7.370 1.00 80.06 105 ILE A C 1
ATOM 801 O O . ILE A 1 105 ? -8.201 -0.391 6.702 1.00 80.06 105 ILE A O 1
ATOM 805 N N . LEU A 1 106 ? -7.203 -0.543 8.700 1.00 78.12 106 LEU A N 1
ATOM 806 C CA . LEU A 1 106 ? -8.451 -0.630 9.458 1.00 78.12 106 LEU A CA 1
ATOM 807 C C . LEU A 1 106 ? -9.337 0.604 9.241 1.00 78.12 106 LEU A C 1
ATOM 809 O O . LEU A 1 106 ? -10.543 0.474 9.072 1.00 78.12 106 LEU A O 1
ATOM 813 N N . SER A 1 107 ? -8.752 1.800 9.184 1.00 78.50 107 SER A N 1
ATOM 814 C CA . SER A 1 107 ? -9.473 3.048 8.916 1.00 78.50 107 SER A CA 1
ATOM 815 C C . SER A 1 107 ? -10.057 3.068 7.508 1.00 78.50 107 SER A C 1
ATOM 817 O O . SER A 1 107 ? -11.186 3.521 7.326 1.00 78.50 107 SER A O 1
ATOM 819 N N . LEU A 1 108 ? -9.317 2.559 6.518 1.00 80.25 108 LEU A N 1
ATOM 820 C CA . LEU A 1 108 ? -9.803 2.399 5.150 1.00 80.25 108 LEU A CA 1
ATOM 821 C C . LEU A 1 108 ? -10.964 1.404 5.100 1.00 80.25 108 LEU A C 1
ATOM 823 O O . LEU A 1 108 ? -12.014 1.738 4.556 1.00 80.25 108 LEU A O 1
ATOM 827 N N . LEU A 1 109 ? -10.797 0.229 5.716 1.00 82.88 109 LEU A N 1
ATOM 828 C CA . LEU A 1 109 ? -11.835 -0.794 5.806 1.00 82.88 109 LEU A CA 1
ATOM 829 C C . LEU A 1 109 ? -13.079 -0.242 6.490 1.00 82.88 109 LEU A C 1
ATOM 831 O O . LEU A 1 109 ? -14.155 -0.357 5.934 1.00 82.88 109 LEU A O 1
ATOM 835 N N . LEU A 1 110 ? -12.950 0.427 7.636 1.00 81.25 110 LEU A N 1
ATOM 836 C CA . LEU A 1 110 ? -14.081 1.050 8.327 1.00 81.25 110 LEU A CA 1
ATOM 837 C C . LEU A 1 110 ? -14.720 2.176 7.507 1.00 81.25 110 LEU A C 1
ATOM 839 O O . LEU A 1 110 ? -15.915 2.419 7.639 1.00 81.25 110 LEU A O 1
ATOM 843 N N . SER A 1 111 ? -13.952 2.874 6.670 1.00 80.94 111 SER A N 1
ATOM 844 C CA . SER A 1 111 ? -14.456 3.984 5.857 1.00 80.94 111 SER A CA 1
ATOM 845 C C . SER A 1 111 ? -15.153 3.543 4.568 1.00 80.94 111 SER A C 1
ATOM 847 O O . SER A 1 111 ? -15.903 4.337 3.993 1.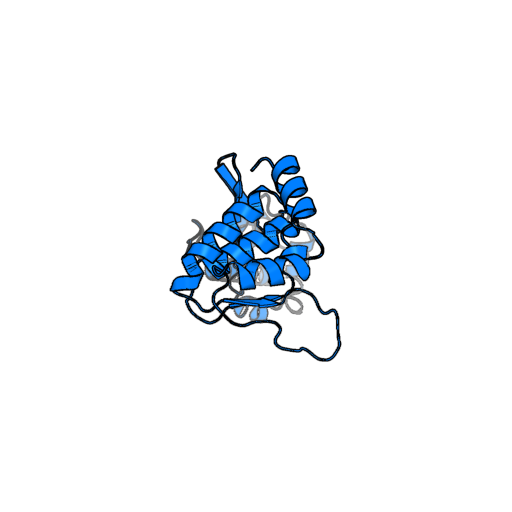00 80.94 111 SER A O 1
ATOM 849 N N . ALA A 1 112 ? -14.932 2.310 4.119 1.00 81.50 112 ALA A N 1
ATOM 850 C CA . ALA A 1 112 ? -15.453 1.788 2.864 1.00 81.50 112 ALA A CA 1
ATOM 851 C C . ALA A 1 112 ? -16.356 0.569 3.094 1.00 81.50 112 ALA A C 1
ATOM 853 O O . ALA A 1 112 ? -15.997 -0.343 3.833 1.00 81.50 112 ALA A O 1
ATOM 854 N N . GLY A 1 113 ? -17.507 0.551 2.421 1.00 81.94 113 GLY A N 1
ATOM 855 C CA . GLY A 1 113 ? -18.433 -0.580 2.448 1.00 81.94 113 GLY A CA 1
ATOM 856 C C . GLY A 1 113 ? -19.290 -0.694 3.713 1.00 81.94 113 GLY A C 1
ATOM 857 O O . GLY A 1 113 ? -19.007 -0.085 4.750 1.00 81.94 113 GLY A O 1
ATOM 858 N N . ASP A 1 114 ? -20.343 -1.502 3.601 1.00 85.88 114 ASP A N 1
ATOM 859 C CA . ASP A 1 114 ? -21.369 -1.738 4.633 1.00 85.88 114 ASP A CA 1
ATOM 860 C C . ASP A 1 114 ? -21.509 -3.236 4.987 1.00 85.88 114 ASP A C 1
ATOM 862 O O . ASP A 1 114 ? -22.244 -3.629 5.895 1.00 85.88 114 ASP A O 1
ATOM 866 N N . GLU A 1 115 ? -20.765 -4.087 4.287 1.00 90.31 115 GLU A N 1
ATOM 867 C CA . GLU A 1 115 ? -20.636 -5.522 4.496 1.00 90.31 115 GLU A CA 1
ATOM 868 C C . GLU A 1 115 ? -20.052 -5.856 5.881 1.00 90.31 115 GLU A C 1
ATOM 870 O O . GLU A 1 115 ? -19.202 -5.117 6.383 1.00 90.31 115 GLU A O 1
ATOM 875 N N . PRO A 1 116 ? -20.459 -6.966 6.527 1.00 90.12 116 PRO A N 1
ATOM 876 C CA . PRO A 1 116 ? -19.995 -7.307 7.870 1.00 90.12 116 PRO A CA 1
ATOM 877 C C . PRO A 1 116 ? -18.466 -7.295 8.003 1.00 90.12 116 PRO A C 1
ATOM 879 O O . PRO A 1 116 ? -17.756 -7.838 7.158 1.00 90.12 116 PRO A O 1
ATOM 882 N N . LEU A 1 117 ? -17.958 -6.674 9.070 1.00 88.50 117 LEU A N 1
ATOM 883 C CA . LEU A 1 117 ? -16.530 -6.617 9.384 1.00 88.50 117 LEU A CA 1
ATOM 884 C C . LEU A 1 117 ? -16.236 -7.457 10.624 1.00 88.50 117 LEU A C 1
ATOM 886 O O . LEU A 1 117 ? -16.815 -7.210 11.680 1.00 88.50 117 LEU A O 1
ATOM 890 N N . ILE A 1 118 ? -15.321 -8.416 10.492 1.00 88.81 118 ILE A N 1
ATOM 891 C CA . ILE A 1 118 ? -14.804 -9.216 11.605 1.00 88.81 118 ILE A CA 1
ATOM 892 C C . ILE A 1 118 ? -13.395 -8.718 11.913 1.00 88.81 118 ILE A C 1
ATOM 894 O O . ILE A 1 118 ? -12.563 -8.640 11.011 1.00 88.81 118 ILE A O 1
ATOM 898 N N . ILE A 1 119 ? -13.151 -8.359 13.170 1.00 83.50 119 ILE A N 1
ATOM 899 C CA . ILE A 1 119 ? -11.853 -7.893 13.652 1.00 83.50 119 ILE A CA 1
ATOM 900 C C . ILE A 1 119 ? -11.433 -8.814 14.792 1.00 83.50 119 ILE A C 1
ATOM 902 O O . ILE A 1 119 ? -12.131 -8.899 15.802 1.00 83.50 119 ILE A O 1
ATOM 906 N N . ASP A 1 120 ? -10.325 -9.516 14.600 1.00 83.88 120 ASP A N 1
ATOM 907 C CA . ASP A 1 120 ? -9.752 -10.427 15.587 1.00 83.88 120 ASP A CA 1
ATOM 908 C C . ASP A 1 120 ? -8.589 -9.736 16.295 1.00 83.88 120 ASP A C 1
ATOM 910 O O . ASP A 1 120 ? -7.754 -9.130 15.625 1.00 83.88 120 ASP A 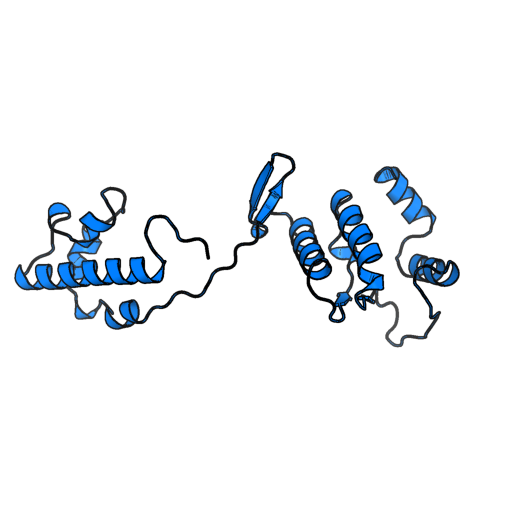O 1
ATOM 914 N N . GLN A 1 121 ? -8.593 -9.774 17.627 1.00 76.12 121 GLN A N 1
ATOM 915 C CA . GLN A 1 121 ? -7.572 -9.186 18.501 1.00 76.12 121 GLN A CA 1
ATOM 916 C C . GLN A 1 121 ? -7.103 -7.774 18.086 1.00 76.12 121 GLN A C 1
ATOM 918 O O . GLN A 1 121 ? -5.900 -7.529 17.957 1.00 76.12 121 GLN A O 1
ATOM 923 N N . PRO A 1 122 ? -8.018 -6.804 17.859 1.00 74.94 122 PRO A N 1
ATOM 924 C CA . PRO A 1 122 ? -7.625 -5.447 17.475 1.00 74.94 122 PRO A CA 1
ATOM 925 C C . PRO A 1 122 ? -6.648 -4.786 18.458 1.00 74.94 122 PRO A C 1
ATOM 927 O O . PRO A 1 122 ? -5.940 -3.857 18.087 1.00 74.94 122 PRO A O 1
ATOM 930 N N . GLU A 1 123 ? -6.623 -5.213 19.715 1.00 71.81 123 GLU A N 1
ATOM 931 C CA . GLU A 1 123 ? -5.765 -4.686 20.768 1.00 71.81 123 GLU A CA 1
ATOM 932 C C . GLU A 1 123 ? -4.265 -4.843 20.507 1.00 71.81 123 GLU A C 1
ATOM 934 O O . GLU A 1 123 ? -3.512 -3.935 20.864 1.00 71.81 123 GLU A O 1
ATOM 939 N N . ASP A 1 124 ? -3.839 -5.925 19.853 1.00 71.19 124 ASP A N 1
ATOM 940 C CA . ASP A 1 124 ? -2.418 -6.216 19.626 1.00 71.19 124 ASP A CA 1
ATOM 941 C C . ASP A 1 124 ? -1.801 -5.263 18.586 1.00 71.19 124 ASP A C 1
ATOM 943 O O . ASP A 1 124 ? -0.620 -4.917 18.650 1.00 71.19 124 ASP A O 1
ATOM 947 N N . ASP A 1 125 ? -2.618 -4.787 17.644 1.00 66.75 125 ASP A N 1
ATOM 948 C CA . ASP A 1 125 ? -2.206 -3.916 16.540 1.00 66.75 125 ASP A CA 1
ATOM 949 C C . ASP A 1 125 ? -2.391 -2.410 16.825 1.00 66.75 125 ASP A C 1
ATOM 951 O O . ASP A 1 125 ? -1.829 -1.561 16.119 1.00 66.75 125 ASP A O 1
ATOM 955 N N . LEU A 1 126 ? -3.172 -2.042 17.849 1.00 65.12 126 LEU A N 1
ATOM 956 C CA . LEU A 1 126 ? -3.567 -0.658 18.161 1.00 65.12 126 LEU A CA 1
ATOM 957 C C . LEU A 1 126 ? -2.690 -0.006 19.255 1.00 65.12 126 LEU A C 1
ATOM 959 O O . LEU A 1 126 ? -3.193 0.661 20.157 1.00 65.12 126 LEU A O 1
ATOM 963 N N . ASP A 1 127 ? -1.363 -0.131 19.161 1.00 60.34 127 ASP A N 1
ATOM 964 C CA . ASP A 1 127 ? -0.404 0.342 20.185 1.00 60.34 127 ASP A CA 1
ATOM 965 C C . ASP A 1 127 ? 0.023 1.830 20.052 1.00 60.34 127 ASP A C 1
ATOM 967 O O . ASP A 1 127 ? 1.138 2.227 20.384 1.00 60.34 127 ASP A O 1
ATOM 971 N N . ASN A 1 128 ? -0.834 2.724 19.541 1.00 58.19 128 ASN A N 1
ATOM 972 C CA . ASN A 1 128 ? -0.531 4.164 19.567 1.00 58.19 128 ASN A CA 1
ATOM 973 C C . ASN A 1 128 ? -1.743 4.990 20.004 1.00 58.19 128 ASN A C 1
ATOM 975 O O . ASN A 1 128 ? -2.849 4.843 19.491 1.00 58.19 128 ASN A O 1
ATOM 979 N N . ARG A 1 129 ? -1.524 5.934 20.921 1.00 58.09 129 ARG A N 1
ATOM 980 C CA . ARG A 1 129 ? -2.560 6.831 21.461 1.00 58.09 129 ARG A CA 1
ATOM 981 C C . ARG A 1 129 ? -3.360 7.540 20.361 1.00 58.09 129 ARG A C 1
ATOM 983 O O . ARG A 1 129 ? -4.576 7.635 20.450 1.00 58.09 129 ARG A O 1
ATOM 990 N N . TYR A 1 130 ? -2.683 7.987 19.301 1.00 58.44 130 TYR A N 1
ATOM 991 C CA . TYR A 1 130 ? -3.324 8.664 18.165 1.00 58.44 130 TYR A CA 1
ATOM 992 C C . TYR A 1 130 ? -4.192 7.723 17.309 1.00 58.44 130 TYR A C 1
ATOM 994 O O . TYR A 1 130 ? -5.193 8.132 16.728 1.00 58.44 130 TYR A O 1
ATOM 1002 N N . ILE A 1 131 ? -3.807 6.450 17.242 1.00 63.22 131 ILE A N 1
ATOM 1003 C CA . ILE A 1 131 ? -4.476 5.411 16.458 1.00 63.22 131 ILE A CA 1
ATOM 1004 C C . ILE A 1 131 ? -5.831 5.054 17.087 1.00 63.22 131 ILE A C 1
ATOM 1006 O O . ILE A 1 131 ? -6.830 4.916 16.378 1.00 63.22 131 ILE A O 1
ATOM 1010 N N . TYR A 1 132 ? -5.874 4.977 18.419 1.00 68.00 132 TYR A N 1
ATOM 1011 C CA . TYR A 1 132 ? -7.075 4.620 19.166 1.00 68.00 132 TYR A CA 1
ATOM 1012 C C . TYR A 1 132 ? -8.222 5.611 18.930 1.00 68.00 132 TYR A C 1
ATOM 1014 O O . TYR A 1 132 ? -9.341 5.195 18.639 1.00 68.00 132 TYR A O 1
ATOM 1022 N N . ASP A 1 133 ? -7.950 6.919 18.974 1.00 69.06 133 ASP A N 1
ATOM 1023 C CA . ASP A 1 133 ? -8.986 7.941 18.780 1.00 69.06 133 ASP A CA 1
ATOM 1024 C C . ASP A 1 133 ? -9.641 7.863 17.401 1.00 69.06 133 ASP A C 1
ATOM 1026 O O . ASP A 1 133 ? -10.864 7.963 17.283 1.00 69.06 133 ASP A O 1
ATOM 1030 N N . VAL A 1 134 ? -8.848 7.659 16.349 1.00 73.00 134 VAL A N 1
ATOM 1031 C CA . VAL A 1 134 ? -9.371 7.562 14.982 1.00 73.00 134 VAL A CA 1
ATOM 1032 C C . VAL A 1 134 ? -10.227 6.307 14.830 1.00 73.00 134 VAL A C 1
ATOM 1034 O O . VAL A 1 134 ? -11.378 6.395 14.397 1.00 73.00 134 VAL A O 1
ATOM 1037 N N . VAL A 1 135 ? -9.704 5.150 15.242 1.00 76.81 135 VAL A N 1
ATOM 1038 C CA . VAL A 1 135 ? -10.395 3.862 15.096 1.00 76.81 135 VAL A CA 1
ATOM 1039 C C . VAL A 1 135 ? -11.670 3.822 15.932 1.00 76.81 135 VAL A C 1
ATOM 1041 O O . VAL A 1 135 ? -12.725 3.462 15.415 1.00 76.81 135 VAL A O 1
ATOM 1044 N N . VAL A 1 136 ? -11.629 4.255 17.194 1.00 78.56 136 VAL A N 1
ATOM 1045 C CA . VAL A 1 136 ? -12.810 4.262 18.071 1.00 78.56 136 VAL A CA 1
ATOM 1046 C C . VAL A 1 136 ? -13.887 5.206 17.554 1.00 78.56 136 VAL A C 1
ATOM 1048 O O . VAL A 1 136 ? -15.070 4.854 17.579 1.00 78.56 136 VAL A O 1
ATOM 1051 N N . ASN A 1 137 ? -13.513 6.388 17.059 1.00 80.12 137 ASN A N 1
ATOM 1052 C CA . ASN A 1 137 ? -14.484 7.306 16.471 1.00 80.12 137 ASN A CA 1
ATOM 1053 C C . ASN A 1 137 ? -15.125 6.714 15.208 1.00 80.12 137 ASN A C 1
ATOM 1055 O O . ASN A 1 137 ? -16.348 6.780 15.070 1.00 80.12 137 ASN A O 1
ATOM 1059 N N . LEU A 1 138 ? -14.340 6.070 14.338 1.00 83.19 138 LEU A N 1
ATOM 1060 C CA . LEU A 1 138 ? -14.863 5.382 13.156 1.00 83.19 138 LEU A CA 1
ATOM 1061 C C . LEU A 1 138 ? -15.788 4.219 13.534 1.00 83.19 138 LEU A C 1
ATOM 1063 O O . LEU A 1 138 ? -16.892 4.137 13.004 1.00 83.19 138 LEU A O 1
ATOM 1067 N N . LEU A 1 139 ? -15.407 3.369 14.492 1.00 84.31 139 LEU A N 1
ATOM 1068 C CA . LEU A 1 139 ? -16.244 2.271 14.991 1.00 84.31 139 LEU A CA 1
ATOM 1069 C C . LEU A 1 139 ? -17.586 2.783 15.535 1.00 84.31 139 LEU A C 1
ATOM 1071 O O . LEU A 1 139 ? -18.643 2.243 15.208 1.00 84.31 139 LEU A O 1
ATOM 1075 N N . ARG A 1 140 ? -17.564 3.864 16.327 1.00 84.81 140 ARG A N 1
ATOM 1076 C CA . ARG A 1 140 ? -18.777 4.485 16.886 1.00 84.81 140 ARG A CA 1
ATOM 1077 C C . ARG A 1 140 ? -19.715 5.033 15.821 1.00 84.81 140 ARG A C 1
ATOM 1079 O O . ARG A 1 140 ? -20.923 4.993 16.031 1.00 84.81 140 ARG A O 1
ATOM 1086 N N . GLN A 1 141 ? -19.181 5.558 14.723 1.00 86.38 141 GLN A N 1
ATOM 1087 C CA . GLN A 1 141 ? -19.986 6.047 13.604 1.00 86.38 141 GLN A CA 1
ATOM 1088 C C . GLN A 1 141 ? -20.513 4.885 12.755 1.00 86.38 141 GLN A C 1
ATOM 1090 O O . GLN A 1 141 ? -21.689 4.853 12.403 1.00 86.38 141 GLN A O 1
ATOM 1095 N N . ARG A 1 142 ? -19.656 3.903 12.461 1.00 88.50 142 ARG A N 1
ATOM 1096 C CA . ARG A 1 142 ? -19.946 2.816 11.519 1.00 88.50 142 ARG A CA 1
ATOM 1097 C C . ARG A 1 142 ? -20.824 1.717 12.090 1.00 88.50 142 ARG A C 1
ATOM 1099 O O . ARG A 1 142 ? -21.558 1.111 11.321 1.00 88.50 142 ARG A O 1
ATOM 1106 N N . LYS A 1 143 ? -20.860 1.516 13.412 1.00 86.88 143 LYS A N 1
ATOM 1107 C CA . LYS A 1 143 ? -21.746 0.520 14.049 1.00 86.88 143 LYS A CA 1
ATOM 1108 C C . LYS A 1 143 ? -23.240 0.693 13.725 1.00 86.88 143 LYS A C 1
ATOM 1110 O O . LYS A 1 143 ? -24.018 -0.221 13.970 1.00 86.88 143 LYS A O 1
ATOM 1115 N N . PHE A 1 144 ? -23.653 1.867 13.235 1.00 87.25 144 PHE A N 1
ATOM 1116 C CA . PHE A 1 144 ? -25.038 2.144 12.846 1.00 87.25 144 PHE A CA 1
ATOM 1117 C C . PHE A 1 144 ? -25.357 1.774 11.394 1.00 87.25 144 PHE A C 1
ATOM 1119 O O . PHE A 1 144 ? -26.524 1.565 11.078 1.00 87.25 144 PHE A O 1
ATOM 1126 N N . SER A 1 145 ? -24.352 1.710 10.517 1.00 89.00 145 SER A N 1
ATOM 1127 C CA . SER A 1 145 ? -24.525 1.398 9.091 1.00 89.00 145 SER A CA 1
ATOM 1128 C C . SER A 1 145 ? -23.909 0.059 8.689 1.00 89.00 145 SER A C 1
ATOM 1130 O O . SER A 1 145 ? -24.192 -0.438 7.607 1.00 89.00 145 SER A O 1
ATOM 1132 N N . ARG A 1 146 ? -23.083 -0.533 9.557 1.00 89.25 146 ARG A N 1
ATOM 1133 C CA . ARG A 1 146 ? -22.306 -1.740 9.288 1.00 89.25 146 ARG A CA 1
ATOM 1134 C C . ARG A 1 146 ? -22.298 -2.665 10.499 1.00 89.25 146 ARG A C 1
ATOM 1136 O O . ARG A 1 146 ? -22.091 -2.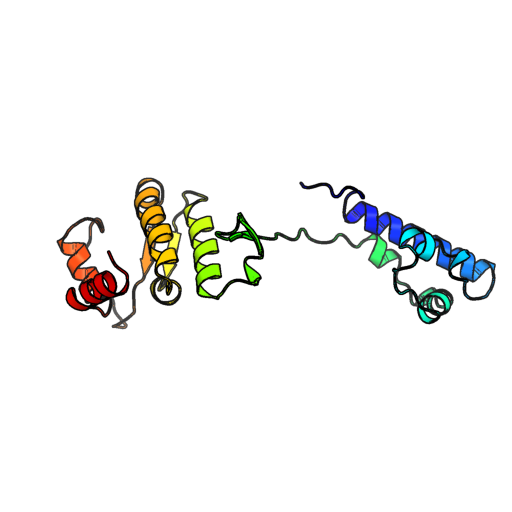218 11.628 1.00 89.25 146 ARG A O 1
ATOM 1143 N N . GLN A 1 147 ? -22.473 -3.965 10.265 1.00 88.88 147 GLN A N 1
ATOM 1144 C CA . GLN A 1 147 ? -22.286 -4.974 11.307 1.00 88.88 147 GLN A CA 1
ATOM 1145 C C . GLN A 1 147 ? -20.790 -5.138 11.594 1.00 88.88 147 GLN A C 1
ATOM 1147 O O . GLN A 1 147 ? -20.009 -5.416 10.686 1.00 88.88 147 GLN A O 1
ATOM 1152 N N . ILE A 1 148 ? -20.396 -4.978 12.856 1.00 87.69 148 ILE A N 1
ATOM 1153 C CA . ILE A 1 148 ? -19.006 -5.113 13.299 1.00 87.69 148 ILE A CA 1
ATOM 1154 C C . ILE A 1 148 ? -18.961 -6.181 14.387 1.00 87.69 148 ILE A C 1
ATOM 1156 O O . ILE A 1 148 ? -19.672 -6.080 15.388 1.00 87.69 148 ILE A O 1
ATOM 1160 N N . ILE A 1 149 ? -18.143 -7.205 14.171 1.00 87.94 149 ILE A N 1
ATOM 1161 C CA . ILE A 1 149 ? -17.919 -8.321 15.085 1.00 87.94 149 ILE A CA 1
ATOM 1162 C C . ILE A 1 149 ? -16.472 -8.222 15.551 1.00 87.94 149 ILE A C 1
ATOM 1164 O O . ILE A 1 149 ? -15.558 -8.219 14.730 1.00 87.94 149 ILE A O 1
ATOM 1168 N N . VAL A 1 150 ? -16.272 -8.128 16.862 1.00 84.06 150 VAL A N 1
ATOM 1169 C CA . VAL A 1 150 ? -14.939 -8.051 17.461 1.00 84.06 150 VAL A CA 1
ATOM 1170 C C . VAL A 1 150 ? -14.720 -9.293 18.311 1.00 84.06 150 VAL A C 1
ATOM 1172 O O . VAL A 1 150 ? -15.521 -9.563 19.207 1.00 84.06 150 VAL A O 1
ATOM 1175 N N . ALA A 1 151 ? -13.667 -10.046 18.009 1.00 82.31 151 ALA A N 1
ATOM 1176 C CA . ALA A 1 151 ? -13.208 -11.162 18.823 1.00 82.31 151 ALA A CA 1
ATOM 1177 C C . ALA A 1 151 ? -12.066 -10.674 19.724 1.00 82.31 151 ALA A C 1
ATOM 1179 O O . ALA A 1 151 ? -11.100 -10.093 19.235 1.00 82.31 151 ALA A O 1
ATOM 1180 N N . LEU A 1 152 ? -12.229 -10.854 21.037 1.00 73.75 152 LEU A N 1
ATOM 1181 C CA . LEU A 1 152 ? -11.295 -10.402 22.070 1.00 73.75 152 LEU A CA 1
ATOM 1182 C C . LEU A 1 152 ? -10.910 -11.609 22.925 1.00 73.75 152 LEU A C 1
ATOM 1184 O O . LEU A 1 152 ? -11.760 -12.116 23.657 1.00 73.75 152 LEU A O 1
ATOM 1188 N N . GLY A 1 153 ? -9.654 -12.047 22.812 1.00 69.00 153 GLY A N 1
ATOM 1189 C CA . GLY A 1 153 ? -9.066 -13.132 23.604 1.00 69.00 153 GLY A CA 1
ATOM 1190 C C . GLY A 1 153 ? -9.718 -14.519 23.454 1.00 69.00 153 GLY A C 1
ATOM 1191 O O . GLY A 1 153 ? -10.852 -14.687 23.006 1.00 69.00 153 GLY A O 1
ATOM 1192 N N . VAL A 1 154 ? -8.988 -15.556 23.869 1.00 63.41 154 VAL A N 1
ATOM 1193 C CA . VAL A 1 154 ? -9.521 -16.919 24.024 1.00 63.41 154 VAL A CA 1
ATOM 1194 C C . VAL A 1 154 ? -9.001 -17.485 25.344 1.00 63.41 154 VAL A C 1
ATOM 1196 O O . VAL A 1 154 ? -7.866 -17.945 25.415 1.00 63.41 154 VAL A O 1
ATOM 1199 N N . GLU A 1 155 ? -9.823 -17.452 26.395 1.00 62.12 155 GLU A N 1
ATOM 1200 C CA . GLU A 1 155 ? -9.458 -18.028 27.702 1.00 62.12 155 GLU A CA 1
ATOM 1201 C C . GLU A 1 155 ? -9.768 -19.533 27.799 1.00 62.12 155 GLU A C 1
ATOM 1203 O O . GLU A 1 155 ? -9.001 -20.285 28.396 1.00 62.12 155 GLU A O 1
ATOM 1208 N N . GLU A 1 156 ? -10.854 -20.015 27.182 1.00 60.84 156 GLU A N 1
ATOM 1209 C CA . GLU A 1 156 ? -11.270 -21.422 27.264 1.00 60.84 156 GLU A CA 1
ATOM 1210 C C . GLU A 1 156 ? -11.684 -22.012 25.905 1.00 60.84 156 GLU A C 1
ATOM 1212 O O . GLU A 1 156 ? -12.189 -21.327 25.018 1.00 60.84 156 GLU A O 1
ATOM 1217 N N . ARG A 1 157 ? -11.518 -23.337 25.747 1.00 61.22 157 ARG A N 1
ATOM 1218 C CA . ARG A 1 157 ? -11.849 -24.082 24.509 1.00 61.22 157 ARG A CA 1
ATOM 1219 C C . ARG A 1 157 ? -13.351 -24.160 24.196 1.00 61.22 157 ARG A C 1
ATOM 1221 O O . ARG A 1 157 ? -13.705 -24.593 23.102 1.00 61.22 157 ARG A O 1
ATOM 1228 N N . LEU A 1 158 ? -14.225 -23.808 25.141 1.00 66.12 158 LEU A N 1
ATOM 1229 C CA . LEU A 1 158 ? -15.683 -23.834 24.994 1.00 66.12 158 LEU A CA 1
ATOM 1230 C C . LEU A 1 158 ? -16.264 -22.507 25.492 1.00 66.12 158 LEU A C 1
ATOM 1232 O O . LEU A 1 158 ? -16.187 -22.197 26.674 1.00 66.12 158 LEU A O 1
ATOM 1236 N N . GLY A 1 159 ? -16.863 -21.728 24.590 1.00 68.88 159 GLY A N 1
ATOM 1237 C CA . GLY A 1 159 ? -17.472 -20.444 24.933 1.00 68.88 159 GLY A CA 1
ATOM 1238 C C . GLY A 1 159 ? -18.858 -20.604 25.561 1.00 68.88 159 GLY A C 1
ATOM 1239 O O . GLY A 1 159 ? -19.701 -21.346 25.053 1.00 68.88 159 GLY A O 1
ATOM 1240 N N . LYS A 1 160 ? -19.127 -19.861 26.639 1.00 74.88 160 LYS A N 1
ATOM 1241 C CA . LYS A 1 160 ? -20.475 -19.664 27.190 1.00 74.88 160 LYS A CA 1
ATOM 1242 C C . LYS A 1 160 ? -20.900 -18.217 26.962 1.00 74.88 160 LYS A C 1
ATOM 1244 O O . LYS A 1 160 ? -20.117 -17.303 27.196 1.00 74.88 160 LYS A O 1
ATOM 1249 N N . ILE A 1 161 ? -22.154 -18.001 26.560 1.00 81.81 161 ILE A N 1
ATOM 1250 C CA . ILE A 1 161 ? -22.719 -16.647 26.474 1.00 81.81 161 ILE A CA 1
ATOM 1251 C C . ILE A 1 161 ? -22.839 -16.093 27.901 1.00 81.81 161 ILE A C 1
ATOM 1253 O O . ILE A 1 161 ? -23.703 -16.521 28.668 1.00 81.81 161 ILE A O 1
ATOM 1257 N N . SER A 1 162 ? -21.949 -15.169 28.261 1.00 79.31 162 SER A N 1
ATOM 1258 C CA . SER A 1 162 ? -21.964 -14.437 29.534 1.00 79.31 162 SER A CA 1
ATOM 1259 C C . SER A 1 162 ? -22.918 -13.238 29.495 1.00 79.31 162 SER A C 1
ATOM 1261 O O . SER A 1 162 ? -23.504 -12.883 30.518 1.00 79.31 162 SER A O 1
ATOM 1263 N N . GLY A 1 163 ? -23.146 -12.664 28.313 1.00 82.25 163 GLY A N 1
ATOM 1264 C CA . GLY A 1 163 ? -24.123 -11.607 28.068 1.00 82.25 163 GLY A CA 1
ATOM 1265 C C . GLY A 1 163 ? -24.330 -11.356 26.576 1.00 82.25 163 GLY A C 1
ATOM 1266 O O . GLY A 1 163 ? -23.507 -11.729 25.744 1.00 82.25 163 GLY A O 1
ATOM 1267 N N . ALA A 1 164 ? -25.468 -10.753 26.232 1.00 85.38 164 ALA A N 1
ATOM 1268 C CA . ALA A 1 164 ? -25.813 -10.386 24.863 1.00 85.38 164 ALA A CA 1
ATOM 1269 C C . ALA A 1 164 ? -26.587 -9.064 24.854 1.00 85.38 164 ALA A C 1
ATOM 1271 O O . ALA A 1 164 ? -27.531 -8.872 25.622 1.00 85.38 164 ALA A O 1
ATOM 1272 N N . GLY A 1 165 ? -26.191 -8.141 23.984 1.00 83.56 165 GLY A N 1
ATOM 1273 C CA . GLY A 1 165 ? -26.810 -6.826 23.873 1.00 83.56 165 GLY A CA 1
ATOM 1274 C C . GLY A 1 165 ? -25.908 -5.837 23.145 1.00 83.56 165 GLY A C 1
ATOM 1275 O O . GLY A 1 165 ? -24.824 -6.188 22.690 1.00 83.56 165 GLY A O 1
ATOM 1276 N N . SER A 1 166 ? -26.355 -4.585 23.037 1.00 82.75 166 SER A N 1
ATOM 1277 C CA . SER A 1 166 ? -25.503 -3.517 22.506 1.00 82.75 166 SER A CA 1
ATOM 1278 C C . SER A 1 166 ? -24.284 -3.306 23.406 1.00 82.75 166 SER A C 1
ATOM 1280 O O . SER A 1 166 ? -24.425 -3.237 24.628 1.00 82.75 166 SER A O 1
ATOM 1282 N N . ILE A 1 167 ? -23.117 -3.095 22.791 1.00 79.81 167 ILE A N 1
ATOM 1283 C CA . ILE A 1 167 ? -21.875 -2.686 23.464 1.00 79.81 167 ILE A CA 1
ATOM 1284 C C . ILE A 1 167 ? -22.028 -1.377 24.253 1.00 79.81 167 ILE A C 1
ATOM 1286 O O . ILE A 1 167 ? -21.200 -1.053 25.093 1.00 79.81 167 ILE A O 1
ATOM 1290 N N . ASP A 1 168 ? -23.082 -0.595 24.003 1.00 81.62 168 ASP A N 1
ATOM 1291 C CA . ASP A 1 168 ? -23.351 0.633 24.750 1.00 81.62 168 ASP A CA 1
ATOM 1292 C C . ASP A 1 168 ? -23.933 0.378 26.147 1.00 81.62 168 ASP A C 1
ATOM 1294 O O . ASP A 1 168 ? -23.833 1.264 27.004 1.00 81.62 168 ASP A O 1
ATOM 1298 N N . ARG A 1 169 ? -24.508 -0.810 26.387 1.00 87.81 169 ARG A N 1
ATOM 1299 C CA . ARG A 1 169 ? -25.112 -1.183 27.672 1.00 87.81 169 ARG A CA 1
ATOM 1300 C C . ARG A 1 169 ? -24.036 -1.317 28.758 1.00 87.81 169 ARG A C 1
ATOM 1302 O O . ARG A 1 169 ? -23.043 -2.001 28.504 1.00 87.81 169 ARG A O 1
ATOM 1309 N N . PRO A 1 170 ? -24.232 -0.736 29.959 1.00 86.25 170 PRO A N 1
ATOM 1310 C CA . PRO A 1 170 ? -23.265 -0.831 31.055 1.00 86.25 170 PRO A CA 1
ATOM 1311 C C . PRO A 1 170 ? -22.883 -2.278 31.370 1.00 86.25 170 PRO A C 1
ATOM 1313 O O . PRO A 1 170 ? -21.704 -2.604 31.394 1.00 86.25 170 PRO A O 1
ATOM 1316 N N . GLU A 1 171 ? -23.881 -3.162 31.456 1.00 86.50 171 GLU A N 1
ATOM 1317 C CA . GLU A 1 171 ? -23.673 -4.583 31.761 1.00 86.50 171 GLU A CA 1
ATOM 1318 C C . GLU A 1 171 ? -22.737 -5.285 30.760 1.00 86.50 171 GLU A C 1
ATOM 1320 O O . GLU A 1 171 ? -21.918 -6.112 31.151 1.00 86.50 171 GLU A O 1
ATOM 1325 N N . ILE A 1 172 ? -22.839 -4.948 29.468 1.00 86.56 172 ILE A N 1
ATOM 1326 C CA . ILE A 1 172 ? -21.998 -5.534 28.413 1.00 86.56 172 ILE A CA 1
ATOM 1327 C C . ILE A 1 172 ? -20.592 -4.927 28.449 1.00 86.56 172 ILE A C 1
ATOM 1329 O O . ILE A 1 172 ? -19.611 -5.650 28.301 1.00 86.56 172 ILE A O 1
ATOM 1333 N N . LYS A 1 173 ? -20.468 -3.614 28.693 1.00 82.25 173 LYS A N 1
ATOM 1334 C CA . LYS A 1 173 ? -19.160 -2.953 28.851 1.00 82.25 173 LYS A CA 1
ATOM 1335 C C . LYS A 1 173 ? -18.375 -3.527 30.016 1.00 82.25 173 LYS A C 1
ATOM 1337 O O . LYS A 1 173 ? -17.182 -3.768 29.874 1.00 82.25 173 LYS A O 1
ATOM 1342 N N . ASP A 1 174 ? -19.041 -3.750 31.143 1.00 82.00 174 ASP A N 1
ATOM 1343 C CA . ASP A 1 174 ? -18.406 -4.300 32.335 1.00 82.00 174 ASP A CA 1
ATOM 1344 C C . ASP A 1 174 ? -17.880 -5.714 32.069 1.00 82.00 174 ASP A C 1
ATOM 1346 O O . ASP A 1 174 ? -16.756 -6.022 32.448 1.00 82.00 174 ASP A O 1
ATOM 1350 N N . GLN A 1 175 ? -18.627 -6.541 31.330 1.00 80.44 175 GLN A N 1
ATOM 1351 C CA . GLN A 1 175 ? -18.156 -7.862 30.901 1.00 80.44 175 GLN A CA 1
ATOM 1352 C C . GLN A 1 175 ? -16.952 -7.786 29.956 1.00 80.44 175 GLN A C 1
ATOM 1354 O O . GLN A 1 175 ? -15.980 -8.511 30.148 1.00 80.44 175 GLN A O 1
ATOM 1359 N N . VAL A 1 176 ? -16.980 -6.889 28.967 1.00 79.44 176 VAL A N 1
ATOM 1360 C CA . VAL A 1 176 ? -15.846 -6.691 28.048 1.00 79.44 176 VAL A CA 1
ATOM 1361 C C . VAL A 1 176 ? -14.604 -6.194 28.794 1.00 79.44 176 VAL A C 1
ATOM 1363 O O . VAL A 1 176 ? -13.507 -6.660 28.512 1.00 79.44 176 VAL A O 1
ATOM 1366 N N . ASN A 1 177 ? -14.763 -5.312 29.785 1.00 75.50 177 ASN A N 1
ATOM 1367 C CA . ASN A 1 177 ? -13.660 -4.838 30.628 1.00 75.50 177 ASN A CA 1
ATOM 1368 C C . ASN A 1 177 ? -13.040 -5.944 31.494 1.00 75.50 177 ASN A C 1
ATOM 1370 O O . ASN A 1 177 ? -11.897 -5.808 31.908 1.00 75.50 177 ASN A O 1
ATOM 1374 N N . VAL A 1 178 ? -13.791 -6.999 31.821 1.00 74.00 178 VAL A N 1
ATOM 1375 C CA . VAL A 1 178 ? -13.248 -8.159 32.544 1.00 74.00 178 VAL A CA 1
ATOM 1376 C C . VAL A 1 178 ? -12.400 -9.025 31.613 1.00 74.00 178 VAL A C 1
ATOM 1378 O O . VAL A 1 178 ? -11.331 -9.459 32.024 1.00 74.00 178 VAL A O 1
ATOM 1381 N N . ILE A 1 179 ? -12.860 -9.243 30.375 1.00 73.19 179 ILE A N 1
ATOM 1382 C CA . ILE A 1 179 ? -12.161 -10.051 29.357 1.00 73.19 179 ILE A CA 1
ATOM 1383 C C . ILE A 1 179 ? -10.873 -9.364 28.898 1.00 73.19 179 ILE A C 1
ATOM 1385 O O . ILE A 1 179 ? -9.825 -9.986 28.769 1.00 73.19 179 ILE A O 1
ATOM 1389 N N . MET A 1 180 ? -10.954 -8.061 28.641 1.00 67.94 180 MET A N 1
ATOM 1390 C CA . MET A 1 180 ? -9.795 -7.247 28.307 1.00 67.94 180 MET A CA 1
ATOM 1391 C C . MET A 1 180 ? -8.948 -7.107 29.570 1.00 67.94 180 MET A C 1
ATOM 1393 O O . MET A 1 180 ? -9.303 -6.280 30.399 1.00 67.94 180 MET A O 1
ATOM 1397 N N . GLU A 1 181 ? -7.877 -7.903 29.718 1.00 57.50 181 GLU A N 1
ATOM 1398 C CA . GLU A 1 181 ? -6.943 -7.988 30.865 1.00 57.50 181 GLU A CA 1
ATOM 1399 C C . GLU A 1 181 ? -6.480 -6.618 31.403 1.00 57.50 181 GLU A C 1
ATOM 1401 O O . GLU A 1 181 ? -5.376 -6.116 31.181 1.00 57.50 181 GLU A O 1
ATOM 1406 N N . GLY A 1 182 ? -7.375 -5.950 32.105 1.00 57.97 182 GLY A N 1
ATOM 1407 C CA . GLY A 1 182 ? -7.280 -4.535 32.343 1.00 57.97 182 GLY A CA 1
ATOM 1408 C C . GLY A 1 182 ? -8.481 -4.132 33.158 1.00 57.97 182 GLY A C 1
ATOM 1409 O O . GLY A 1 182 ? -9.495 -3.693 32.626 1.00 57.97 182 GLY A O 1
ATOM 1410 N N . SER A 1 183 ? -8.342 -4.261 34.476 1.00 56.44 183 SER A N 1
ATOM 1411 C CA . SER A 1 183 ? -9.307 -3.735 35.434 1.00 56.44 183 SER A CA 1
ATOM 1412 C C . SER A 1 183 ? -9.743 -2.312 35.047 1.00 56.44 183 SER A C 1
ATOM 1414 O O . SER A 1 183 ? -9.020 -1.572 34.370 1.00 56.44 183 SER A O 1
ATOM 1416 N N . ALA A 1 184 ? -10.899 -1.855 35.538 1.00 62.59 184 ALA A N 1
ATOM 1417 C CA . ALA A 1 184 ? -11.301 -0.450 35.388 1.00 62.59 184 ALA A CA 1
ATOM 1418 C C . ALA A 1 184 ? -10.180 0.531 35.809 1.00 62.59 184 ALA A C 1
ATOM 1420 O O . ALA A 1 184 ? -10.130 1.670 35.345 1.00 62.59 184 ALA A O 1
ATOM 1421 N N . GLU A 1 185 ? -9.264 0.079 36.672 1.00 57.94 185 GLU A N 1
ATOM 1422 C CA . GLU A 1 185 ? -8.020 0.744 37.041 1.00 57.94 185 GLU A CA 1
ATOM 1423 C C . GLU A 1 185 ? -6.970 0.778 35.922 1.00 57.94 185 GLU A C 1
ATOM 1425 O O . GLU A 1 185 ? -6.455 1.852 35.650 1.00 57.94 185 GLU A O 1
ATOM 1430 N N . ALA A 1 186 ? -6.696 -0.319 35.212 1.00 59.78 186 ALA A N 1
ATOM 1431 C CA . ALA A 1 186 ? -5.791 -0.328 34.058 1.00 59.78 186 ALA A CA 1
ATOM 1432 C C . ALA A 1 186 ? -6.287 0.585 32.925 1.00 59.78 186 ALA A C 1
ATOM 1434 O O . ALA A 1 186 ? -5.495 1.308 32.322 1.00 59.78 186 ALA A O 1
ATOM 1435 N N . PHE A 1 187 ? -7.600 0.635 32.678 1.00 62.78 187 PHE A N 1
ATOM 1436 C CA . PHE A 1 187 ? -8.189 1.612 31.753 1.00 62.78 187 PHE A CA 1
ATOM 1437 C C . PHE A 1 187 ? -8.041 3.054 32.244 1.00 62.78 187 PHE A C 1
ATOM 1439 O O . PHE A 1 187 ? -7.857 3.962 31.435 1.00 62.78 187 PHE A O 1
ATOM 1446 N N . ARG A 1 188 ? -8.125 3.286 33.558 1.00 61.31 188 ARG A N 1
ATOM 1447 C CA . ARG A 1 188 ? -7.906 4.607 34.167 1.00 61.31 188 ARG A CA 1
ATOM 1448 C C . ARG A 1 188 ? -6.442 5.021 34.077 1.00 61.31 188 ARG A C 1
ATOM 1450 O O . ARG A 1 188 ? -6.167 6.127 33.645 1.00 61.31 188 ARG A O 1
ATOM 1457 N N . LEU A 1 189 ? -5.522 4.105 34.366 1.00 59.41 189 LEU A N 1
ATOM 1458 C CA . LEU A 1 189 ? -4.081 4.307 34.273 1.00 59.41 189 LEU A CA 1
ATOM 1459 C C . LEU A 1 189 ? -3.656 4.556 32.823 1.00 59.41 189 LEU A C 1
ATOM 1461 O O . LEU A 1 189 ? -2.837 5.428 32.563 1.00 59.41 189 LEU A O 1
ATOM 1465 N N . ARG A 1 190 ? -4.250 3.836 31.858 1.00 59.84 190 ARG A N 1
ATOM 1466 C CA . ARG A 1 190 ? -4.098 4.132 30.427 1.00 59.84 190 ARG A CA 1
ATOM 1467 C C . ARG A 1 190 ? -4.698 5.500 30.095 1.00 59.84 190 ARG A C 1
ATOM 1469 O O . ARG A 1 190 ? -4.021 6.278 29.441 1.00 59.84 190 ARG A O 1
ATOM 1476 N N . ARG A 1 191 ? -5.892 5.858 30.584 1.00 59.09 191 ARG A N 1
ATOM 1477 C CA . ARG A 1 191 ? -6.443 7.216 30.397 1.00 59.09 191 ARG A CA 1
ATOM 1478 C C . ARG A 1 191 ? -5.534 8.308 30.956 1.00 59.09 191 ARG A C 1
ATOM 1480 O O . ARG A 1 191 ? -5.314 9.289 30.270 1.00 59.09 191 ARG A O 1
ATOM 1487 N N . GLU A 1 192 ? -4.954 8.125 32.135 1.00 61.88 192 GLU A N 1
ATOM 1488 C CA . GLU A 1 192 ? -4.040 9.089 32.756 1.00 61.88 192 GLU A CA 1
ATOM 1489 C C . GLU A 1 192 ? -2.698 9.160 32.008 1.00 61.88 192 GLU A C 1
ATOM 1491 O O . GLU A 1 192 ? -2.228 10.243 31.659 1.00 61.88 192 GLU A O 1
ATOM 1496 N N . ARG A 1 193 ? -2.105 8.006 31.672 1.00 52.88 193 ARG A N 1
ATOM 1497 C CA . ARG A 1 193 ? -0.848 7.900 30.906 1.00 52.88 193 ARG A CA 1
ATOM 1498 C C . ARG A 1 193 ? -0.985 8.452 29.487 1.00 52.88 193 ARG A C 1
ATOM 1500 O O . ARG A 1 193 ? -0.049 9.039 28.949 1.00 52.88 193 ARG A O 1
ATOM 1507 N N . TYR A 1 194 ? -2.160 8.279 28.894 1.00 50.22 194 TYR A N 1
ATOM 1508 C CA . TYR A 1 194 ? -2.536 8.751 27.569 1.00 50.22 194 TYR A CA 1
ATOM 1509 C C . TYR A 1 194 ? -3.539 9.914 27.644 1.00 50.22 194 TYR A C 1
ATOM 1511 O O . TYR A 1 194 ? -4.325 10.086 26.720 1.00 50.22 194 TYR A O 1
ATOM 1519 N N . GLY A 1 195 ? -3.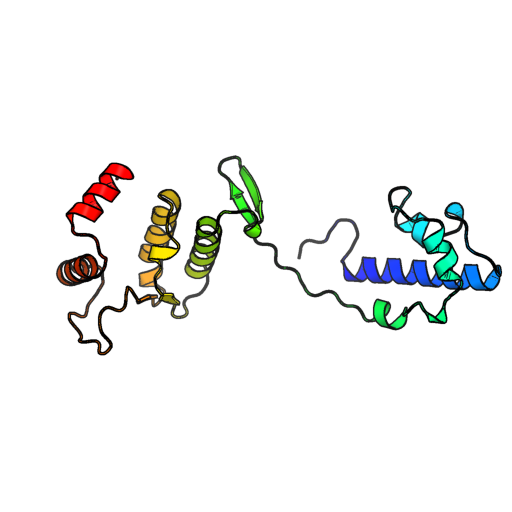474 10.735 28.701 1.00 46.53 195 GLY A N 1
ATOM 1520 C CA . GLY A 1 195 ? -4.218 11.986 28.927 1.00 46.53 195 GLY A CA 1
ATOM 1521 C C . GLY A 1 195 ? -5.595 12.124 28.263 1.00 46.53 195 GLY A C 1
ATOM 1522 O O . GLY A 1 195 ? -5.744 12.971 27.379 1.00 46.53 195 GLY A O 1
ATOM 1523 N N . TYR A 1 196 ? -6.555 11.311 28.700 1.00 49.16 196 TYR A N 1
ATOM 1524 C CA . TYR A 1 196 ? -7.997 11.496 28.502 1.00 49.16 196 TYR A CA 1
ATOM 1525 C C . TYR A 1 196 ? -8.651 12.057 29.760 1.00 49.16 196 TYR A C 1
ATOM 1527 O O . TYR A 1 196 ? -8.265 11.609 30.864 1.00 49.16 196 TYR A O 1
#

pLDDT: mean 79.13, std 12.49, range [37.91, 95.38]

Foldseek 3Di:
DDADPVGDPLVLLVQLLVQLVVLLVVCVVVVHFDDLVPGSNSVSCDPPNPDDPVNRRVSPVVVPDPSVVSNPDDDDDDDFDWDQDPVRDTDTLVPDDQLSNVLVVLLVVLVDDQEEAEAEAVVVSNPDLVSCVSNVVSCVVNVVRHHYHYHQDDPDPDDDPPDDDDCVDPVNVCVVCVSNPAHVVNVVVCCVVSPD

Secondary structure (DSSP, 8-state):
----TT--HHHHHHHHHHHHHHHHHHHHHHTSPPPTTT-HHHHHH-GGG---HHHHHHHT-GGG--HHHHHT--PPPPP--EEE-TTS-EEEGGGS-HHHHHHHHHHHHHHS--S-EEEE-HHHH---HHHHHHHHHHHHHHTTTS-EEEE-----SS------S-TTSHHHHHHHHHHTT--HHHHHHHHHHTT-

Radius of gyration: 28.87 Å; chains: 1; bounding box: 56×42×78 Å